Protein 6FQ1 (pdb70)

Solvent-accessible surface area: 17646 Å² total; per-residue (Å²): 106,28,29,114,1,66,0,0,50,8,15,174,122,12,36,59,71,35,0,92,54,19,3,155,118,34,171,11,54,50,69,22,119,18,99,37,106,123,26,75,0,72,3,42,0,65,65,81,59,74,0,10,72,0,6,32,47,2,29,56,137,64,120,22,100,63,76,62,0,76,1,72,13,28,8,77,150,188,50,62,17,50,62,0,5,0,44,36,0,9,59,173,14,127,129,120,18,3,66,27,0,3,77,32,28,17,95,36,109,44,56,104,120,33,146,40,127,48,158,18,9,0,2,30,0,15,0,42,34,103,100,38,0,128,83,0,35,100,32,0,80,40,13,98,2,111,150,62,45,0,72,6,40,16,8,22,0,100,160,2,47,175,121,239,110,45,33,75,1,68,0,0,59,8,18,150,101,11,37,28,72,40,0,55,58,16,4,138,116,34,167,13,53,32,43,2,0,4,15,32,74,112,24,80,0,68,1,19,0,68,64,76,63,77,0,8,67,0,1,22,47,1,17,54,139,60,117,27,88,67,84,59,1,76,0,43,17,23,11,53,168,169,36,103,28,54,53,0,8,0,25,43,0,5,67,169,15,120,123,135,50,9,73,58,27,5,75,118,41,17,102,36,108,53,78,121,91,38,138,43,122,46,157,19,9,0,6,29,1,11,0,53,42,125,113,46,0,126,88,0,22,89,114,6,79,38,77,133,20,125,148,57,46,1,90,8,26,30,8,25,2,118,145,118

Radius of gyration: 24.34 Å; Cα contacts (8 Å, |Δi|>4): 712; chains: 2; bounding box: 34×46×75 Å

Nearest PDB structures (foldseek):
  7yex-assembly1_A  TM=9.988E-01  e=3.425E-33  Mus musculus
  6fqr-assembly1_A  TM=9.957E-01  e=3.538E-32  Homo sapiens
  2ghp-assembly1_D  TM=4.598E-01  e=8.478E-11  Saccharomyces cerevisiae
  4p6q-assembly1_A  TM=4.853E-01  e=5.998E-10  Homo sapiens
  6ez7-assembly1_A  TM=9.028E-01  e=3.310E-05  Saccharomyces cerevisiae S288C

GO terms:
  GO:0003730 mRNA 3'-UTR binding (F, IDA)
  GO:0005515 protein binding (F, IPI)
  GO:0003723 RNA binding (F, TAS)
  GO:0005737 cytoplasm (C, TAS)
  GO:0009653 anatomical structure morphogenesis (P, TAS)
  GO:0006412 translation (P, TAS)
  GO:0005829 cytosol (C, TAS)
  GO:0005737 cytoplasm (C, IDA)
  GO:0048027 mRNA 5'-UTR binding (F, IDA)
  GO:0001817 regulation of cytokine production (P, IC)
  GO:0005829 cytosol (C, IDA)
  GO:0000932 P-body (C, IDA)
  GO:0010494 cytoplasmic stress granule (C, IDA)
  GO:0070934 CRD-mediated mRNA stabilization (P, IDA)
  GO:1990247 N6-methyladenosine-containing RNA reader activity (F, IDA)
  GO:0003723 RNA binding (F, HDA)

InterPro domains:
  IPR000504 RNA recognition motif domain [PF00076] (4-68)
  IPR000504 RNA recognition motif domain [PF00076] (85-150)
  IPR000504 RNA recognition motif domain [PS50102] (2-75)
  IPR000504 RNA recognition motif domain [PS50102] (81-156)
  IPR000504 RNA recognition motif domain [SM00360] (3-71)
  IPR000504 RNA recognition motif domain [SM00360] (82-152)
  IPR004087 K Homology domain [SM00322] (194-265)
  IPR004087 K Homology domain [SM00322] (275-348)
  IPR004087 K Homology domain [SM00322] (404-475)
  IPR004087 K Homology domain [SM00322] (486-558)
  IPR004088 K Homology domain, type 1 [PF00013] (198-261)
  IPR004088 K Homology domain, type 1 [PF00013] (280-344)
  IPR004088 K Homology domain, type 1 [PF00013] (407-471)
  IPR004088 K Homology domain, type 1 [PF00013] (491-555)
  IPR012677 Nucleotide-binding alpha-beta plait domain superfamily [G3DSA:3.30.70.330] (1-80)
  IPR012677 Nucleotide-binding alpha-beta plait domain superfamily [G3DSA:3.30.70.330] (81-155)
  IPR035979 RNA-binding domain superfamily [SSF54928] (2-155)
  IPR036612 K Homology domain, type 1 superfamily [G3DSA:3.30.1370.10] (192-266)
  IPR036612 K Homology domain, type 1 superfamily [G3DSA:3.30.1370.10] (274-350)
  IPR036612 K Homology domain, type 1 superfamily [SSF54791] (193-270)

Organism: Homo sapiens (NCBI:txid9606)

Sequence (324 aa):
SMNKLYIGNLSENNAAPSDLEESSIFKDAKIIPVSGPFLVKKTGYAFVDDCPDEESSWALKAIEALSGKIELHGKPIEVEEHSVPKRQRIIRKKLQIRRNIPPHLQWWEVLDSLLVQYGVVESCEQVNTDSSETAVVNVTYSSKDDQARQALLDKKLNGFQLENNFTLKVAYIPDEMAAQHHSMNKLYIGNLSSENAAPSDLESIFKDAKIPVSGPFLVKTGYAFVDDCPDESSWALKAIEEALSGKIELHGKPIEVEHSVPKRQRIRRKLQIRRNNIPPHLQWEVLDSLLVQYGVVESCCEQVNTDSETAVVNVTYSSSKDQARQQALDKLNGFQLENNFTLKVAYIPDEMA

B-factor: mean 20.84, std 10.8, range [7.97, 60.15]

Secondary structure (DSSP, 8-state):
---EEEEES--TT--HHHHHHHHHHTT---SS--EE-SS-EEEE-SSHHHHHHHHHHHTTT-EETTEE-EEEE---GGG-SSEEEEEEE-TT--HHHHHHHHTTSS-EEEEEE---SSSSEEEEEEESSHHHHHHHHHHHTT-EETTEE-EEEE---GGGTT--/---EEEEES--TT--HHHHHHHHHHTT---SS--EE-SSEEEEE-SSHHHHHHHHHHHTTT-EETTEEPEEEE---GGG-SSEEEEEEE-TT--HHHHHHHHTTSS-EEEEEEE--SSSSEEEEEEESSHHHHHHHHHHHTT-EETTEE-EEEE---TT-

Structure (mmCIF, N/CA/C/O backbone):
data_6FQ1
#
_entry.id   6FQ1
#
_cell.length_a   30.130
_cell.length_b   41.580
_cell.length_c   72.490
_cell.angle_alpha   92.01
_cell.angle_beta   99.91
_cell.angle_gamma   108.94
#
_symmetry.space_group_name_H-M   'P 1'
#
loop_
_entity.id
_entity.type
_entity.pdbx_description
1 polymer 'Insulin-like growth factor 2 mRNA-binding protein 3'
2 non-polymer 1,2-ETHANEDIOL
3 water water
#
loop_
_atom_site.group_PDB
_atom_site.id
_atom_site.type_symbol
_atom_site.label_atom_id
_atom_site.label_alt_id
_atom_site.label_comp_id
_atom_site.label_asym_id
_atom_site.label_entity_id
_atom_site.label_seq_id
_atom_site.pdbx_PDB_ins_code
_atom_site.Cartn_x
_atom_site.Cartn_y
_atom_site.Cartn_z
_atom_site.occupancy
_atom_site.B_iso_or_equiv
_atom_site.auth_seq_id
_atom_site.auth_comp_id
_atom_site.auth_asym_id
_atom_site.auth_atom_id
_atom_site.pdbx_PDB_model_num
ATOM 1 N N . SER A 1 3 ? -7.301 13.658 17.604 1.00 43.91 0 SER A N 1
ATOM 2 C CA . SER A 1 3 ? -8.488 12.834 17.803 1.00 41.97 0 SER A CA 1
ATOM 3 C C . SER A 1 3 ? -8.180 11.643 18.719 1.00 37.20 0 SER A C 1
ATOM 4 O O . SER A 1 3 ? -7.105 11.042 18.633 1.00 37.56 0 SER A O 1
ATOM 7 N N . MET A 1 4 ? -9.129 11.315 19.599 1.00 30.18 1 MET A N 1
ATOM 8 C CA . MET A 1 4 ? -8.966 10.227 20.570 1.00 23.24 1 MET A CA 1
ATOM 9 C C . MET A 1 4 ? -9.498 8.905 20.018 1.00 19.51 1 MET A C 1
ATOM 10 O O . MET A 1 4 ? -10.332 8.231 20.618 1.00 19.72 1 MET A O 1
ATOM 15 N N . ASN A 1 5 ? -8.977 8.532 18.858 1.00 17.44 2 ASN A N 1
ATOM 16 C CA . ASN A 1 5 ? -9.312 7.267 18.234 1.00 17.21 2 ASN A CA 1
ATOM 17 C C . ASN A 1 5 ? -8.167 6.259 18.287 1.00 15.96 2 ASN A C 1
ATOM 18 O O . ASN A 1 5 ? -8.324 5.159 17.792 1.00 15.39 2 ASN A O 1
ATOM 23 N N . LYS A 1 6 ? -7.034 6.600 18.880 1.00 15.13 3 LYS A N 1
ATOM 24 C CA . LYS A 1 6 ? -5.851 5.745 18.874 1.00 14.84 3 LYS A CA 1
ATOM 25 C C . LYS A 1 6 ? -5.790 4.941 20.175 1.00 11.95 3 LYS A C 1
ATOM 26 O O . LYS A 1 6 ? -5.889 5.509 21.261 1.00 12.52 3 LYS A O 1
ATOM 32 N N . LEU A 1 7 ? -5.576 3.636 20.070 1.00 10.71 4 LEU A N 1
ATOM 33 C CA . LEU A 1 7 ? -5.545 2.750 21.220 1.00 10.15 4 LEU A CA 1
ATOM 34 C C . LEU A 1 7 ? -4.161 2.152 21.426 1.00 9.93 4 LEU A C 1
ATOM 35 O O . LEU A 1 7 ? -3.428 1.853 20.470 1.00 12.03 4 LEU A O 1
ATOM 40 N N . TYR A 1 8 ? -3.837 1.956 22.702 1.00 10.27 5 TYR A N 1
ATOM 41 C CA . TYR A 1 8 ? -2.700 1.174 23.157 1.00 11.22 5 TYR A CA 1
ATOM 42 C C . TYR A 1 8 ? -3.265 -0.112 23.756 1.00 11.50 5 TYR A C 1
ATOM 43 O O . TYR A 1 8 ? -4.222 -0.070 24.538 1.00 12.49 5 TYR A O 1
ATOM 52 N N . ILE A 1 9 ? -2.690 -1.245 23.379 1.00 11.26 6 ILE A N 1
ATOM 53 C CA . ILE A 1 9 ? -3.115 -2.544 23.894 1.00 11.45 6 ILE A CA 1
ATOM 54 C C . ILE A 1 9 ? -1.933 -3.124 24.653 1.00 12.18 6 ILE A C 1
ATOM 55 O O . ILE A 1 9 ? -0.857 -3.311 24.074 1.00 14.51 6 ILE A O 1
ATOM 60 N N . GLY A 1 10 ? -2.114 -3.413 25.943 1.00 12.29 7 GLY A N 1
ATOM 61 C CA . GLY A 1 10 ? -1.017 -3.843 26.781 1.00 14.17 7 GLY A CA 1
ATOM 62 C C . GLY A 1 10 ? -1.220 -5.230 27.363 1.00 14.69 7 GLY A C 1
ATOM 63 O O . GLY A 1 10 ? -2.274 -5.872 27.200 1.00 14.12 7 GLY A O 1
ATOM 64 N N . ASN A 1 11 ? -0.175 -5.688 28.048 1.00 15.42 8 ASN A N 1
ATOM 65 C CA . ASN A 1 11 ? -0.181 -6.984 28.715 1.00 16.66 8 ASN A CA 1
ATOM 66 C C . ASN A 1 11 ? -0.344 -8.137 27.726 1.00 16.87 8 ASN A C 1
ATOM 67 O O . ASN A 1 11 ? -0.985 -9.151 28.025 1.00 19.01 8 ASN A O 1
ATOM 72 N N . LEU A 1 12 ? 0.261 -7.993 26.552 1.00 15.98 9 LEU A N 1
ATOM 73 C CA . LEU A 1 12 ? 0.208 -9.052 25.548 1.00 16.60 9 LEU A CA 1
ATOM 74 C C . LEU A 1 12 ? 1.325 -10.059 25.752 1.00 20.19 9 LEU A C 1
ATOM 75 O O . LEU A 1 12 ? 2.430 -9.711 26.179 1.00 20.57 9 LEU A O 1
ATOM 80 N N . SER A 1 13 ? 1.038 -11.310 25.395 1.00 22.74 10 SER A N 1
ATOM 81 C CA . SER A 1 13 ? 2.065 -12.338 25.426 1.00 25.76 10 SER A CA 1
ATOM 82 C C . SER A 1 13 ? 3.087 -12.081 24.326 1.00 26.01 10 SER A C 1
ATOM 83 O O . SER A 1 13 ? 2.824 -11.381 23.342 1.00 26.31 10 SER A O 1
ATOM 86 N N . GLU A 1 14 ? 4.260 -12.698 24.486 1.00 27.10 11 GLU A N 1
ATOM 87 C CA . GLU A 1 14 ? 5.338 -12.548 23.518 1.00 29.92 11 GLU A CA 1
ATOM 88 C C . GLU A 1 14 ? 4.955 -13.085 22.146 1.00 27.65 11 GLU A C 1
ATOM 89 O O . GLU A 1 14 ? 5.532 -12.660 21.135 1.00 27.23 11 GLU A O 1
ATOM 95 N N A ASN A 1 15 ? 3.978 -13.987 22.089 0.55 25.62 12 ASN A N 1
ATOM 96 N N B ASN A 1 15 ? 3.987 -13.996 22.076 0.45 26.31 12 ASN A N 1
ATOM 97 C CA A ASN A 1 15 ? 3.568 -14.638 20.854 0.55 26.74 12 ASN A CA 1
ATOM 98 C CA B ASN A 1 15 ? 3.583 -14.605 20.816 0.45 27.33 12 ASN A CA 1
ATOM 99 C C A ASN A 1 15 ? 2.398 -13.954 20.164 0.55 22.75 12 ASN A C 1
ATOM 100 C C B ASN A 1 15 ? 2.220 -14.118 20.334 0.45 26.03 12 ASN A C 1
ATOM 101 O O A ASN A 1 15 ? 2.049 -14.354 19.048 0.55 20.49 12 ASN A O 1
ATOM 102 O O B ASN A 1 15 ? 1.560 -14.806 19.548 0.45 27.44 12 ASN A O 1
ATOM 111 N N . ALA A 1 16 ? 1.782 -12.953 20.794 1.00 23.93 13 ALA A N 1
ATOM 112 C CA . ALA A 1 16 ? 0.580 -12.339 20.245 1.00 23.21 13 ALA A CA 1
ATOM 113 C C . ALA A 1 16 ? 0.830 -11.884 18.814 1.00 21.31 13 ALA A C 1
ATOM 114 O O . ALA A 1 16 ? 1.915 -11.394 18.476 1.00 22.21 13 ALA A O 1
ATOM 116 N N . ALA A 1 17 ? -0.160 -12.102 17.958 1.00 20.39 14 ALA A N 1
ATOM 117 C CA . ALA A 1 17 ? -0.078 -11.740 16.554 1.00 19.24 14 ALA A CA 1
ATOM 118 C C . ALA A 1 17 ? -1.274 -10.879 16.198 1.00 16.06 14 ALA A C 1
ATOM 119 O O . ALA A 1 17 ? -2.313 -10.935 16.866 1.00 16.12 14 ALA A O 1
ATOM 121 N N . PRO A 1 18 ? -1.181 -10.108 15.111 1.00 15.20 15 PRO A N 1
ATOM 122 C CA . PRO A 1 18 ? -2.345 -9.326 14.677 1.00 14.69 15 PRO A CA 1
ATOM 123 C C . PRO A 1 18 ? -3.619 -10.140 14.537 1.00 14.20 15 PRO A C 1
ATOM 124 O O . PRO A 1 18 ? -4.685 -9.647 14.914 1.00 14.29 15 PRO A O 1
ATOM 128 N N . SER A 1 19 ? -3.550 -11.361 13.990 1.00 15.04 16 SER A N 1
ATOM 129 C CA . SER A 1 19 ? -4.764 -12.157 13.824 1.00 15.11 16 SER A CA 1
ATOM 130 C C . SER A 1 19 ? -5.446 -12.420 15.160 1.00 15.62 16 SER A C 1
ATOM 131 O O . SER A 1 19 ? -6.675 -12.511 15.213 1.00 15.49 16 SER A O 1
ATOM 134 N N . ASP A 1 20 ? -4.684 -12.507 16.257 1.00 14.76 17 ASP A N 1
ATOM 135 C CA . ASP A 1 20 ? -5.310 -12.700 17.562 1.00 14.49 17 ASP A CA 1
ATOM 136 C C . ASP A 1 20 ? -6.123 -11.475 17.949 1.00 14.84 17 ASP A C 1
ATOM 137 O O . ASP A 1 20 ? -7.233 -11.592 18.476 1.00 15.49 17 ASP A O 1
ATOM 142 N N . LEU A 1 21 ? -5.575 -10.290 17.711 1.00 12.74 18 LEU A N 1
ATOM 143 C CA . LEU A 1 21 ? -6.282 -9.072 18.077 1.00 12.47 18 LEU A CA 1
ATOM 144 C C . LEU A 1 21 ? -7.441 -8.802 17.123 1.00 12.66 18 LEU A C 1
ATOM 145 O O . LEU A 1 21 ? -8.497 -8.306 17.539 1.00 13.82 18 LEU A O 1
ATOM 150 N N A GLU A 1 22 ? -7.250 -9.092 15.833 0.62 14.51 19 GLU A N 1
ATOM 151 N N B GLU A 1 22 ? -7.261 -9.135 15.845 0.38 14.84 19 GLU A N 1
ATOM 152 C CA A GLU A 1 22 ? -8.330 -8.953 14.862 0.62 13.91 19 GLU A CA 1
ATOM 153 C CA B GLU A 1 22 ? -8.342 -9.012 14.877 0.38 15.31 19 GLU A CA 1
ATOM 154 C C A GLU A 1 22 ? -9.569 -9.703 15.332 0.62 13.71 19 GLU A C 1
ATOM 155 C C B GLU A 1 22 ? -9.570 -9.797 15.317 0.38 15.24 19 GLU A C 1
ATOM 156 O O A GLU A 1 22 ? -10.686 -9.173 15.296 0.62 13.90 19 GLU A O 1
ATOM 157 O O B GLU A 1 22 ? -10.697 -9.294 15.246 0.38 15.98 19 GLU A O 1
ATOM 168 N N A SER A 1 23 ? -9.386 -10.944 15.797 0.62 15.31 20 SER A N 1
ATOM 169 N N B SER A 1 23 ? -9.373 -11.031 15.790 0.38 15.70 20 SER A N 1
ATOM 170 C CA A SER A 1 23 ? -10.543 -11.754 16.159 0.62 16.04 20 SER A CA 1
ATOM 171 C CA B SER A 1 23 ? -10.510 -11.838 16.218 0.38 15.82 20 SER A CA 1
ATOM 172 C C A SER A 1 23 ? -11.182 -11.279 17.458 0.62 14.83 20 SER A C 1
ATOM 173 C C B SER A 1 23 ? -11.182 -11.237 17.442 0.38 14.28 20 SER A C 1
ATOM 174 O O A SER A 1 23 ? -12.407 -11.371 17.610 0.62 16.26 20 SER A O 1
ATOM 175 O O B SER A 1 23 ? -12.419 -11.198 17.529 0.38 14.60 20 SER A O 1
ATOM 180 N N . ILE A 1 24 ? -10.380 -10.737 18.386 1.00 14.18 21 ILE A N 1
ATOM 181 C CA . ILE A 1 24 ? -10.937 -10.146 19.597 1.00 14.53 21 ILE A CA 1
ATOM 182 C C . ILE A 1 24 ? -11.820 -8.956 19.247 1.00 14.18 21 ILE A C 1
ATOM 183 O O . ILE A 1 24 ? -12.946 -8.830 19.748 1.00 15.39 21 ILE A O 1
ATOM 188 N N . PHE A 1 25 ? -11.323 -8.054 18.384 1.00 13.17 22 PHE A N 1
ATOM 189 C CA . PHE A 1 25 ? -12.127 -6.885 18.017 1.00 13.06 22 PHE A CA 1
ATOM 190 C C . PHE A 1 25 ? -13.363 -7.280 17.224 1.00 14.47 22 PHE A C 1
ATOM 191 O O . PHE A 1 25 ? -14.437 -6.689 17.402 1.00 15.51 22 PHE A O 1
ATOM 199 N N . LYS A 1 26 ? -13.239 -8.282 16.355 1.00 15.47 23 LYS A N 1
ATOM 200 C CA . LYS A 1 26 ? -14.389 -8.716 15.583 1.00 17.96 23 LYS A CA 1
ATOM 201 C C . LYS A 1 26 ? -15.449 -9.298 16.496 1.00 18.87 23 LYS A C 1
ATOM 202 O O . LYS A 1 26 ? -16.634 -8.971 16.365 1.00 20.02 23 LYS A O 1
ATOM 208 N N . ASP A 1 27 ? -15.040 -10.139 17.451 1.00 19.17 24 ASP A N 1
ATOM 209 C CA . ASP A 1 27 ? -16.013 -10.724 18.369 1.00 20.73 24 ASP A CA 1
ATOM 210 C C . ASP A 1 27 ? -16.715 -9.655 19.203 1.00 19.59 24 ASP A C 1
ATOM 211 O O . ASP A 1 27 ? -17.896 -9.803 19.552 1.00 20.73 24 ASP A O 1
ATOM 216 N N . ALA A 1 28 ? -16.007 -8.580 19.534 1.00 18.02 25 ALA A N 1
ATOM 217 C CA . ALA A 1 28 ? -16.576 -7.463 20.272 1.00 18.12 25 ALA A CA 1
ATOM 218 C C . ALA A 1 28 ? -17.375 -6.503 19.394 1.00 18.04 25 ALA A C 1
ATOM 219 O O . ALA A 1 28 ? -17.925 -5.533 19.922 1.00 18.55 25 ALA A O 1
ATOM 221 N N . LYS A 1 29 ? -17.428 -6.731 18.083 1.00 17.53 26 LYS A N 1
ATOM 222 C CA . LYS A 1 29 ? -18.166 -5.877 17.146 1.00 17.30 26 LYS A CA 1
ATOM 223 C C . LYS A 1 29 ? -17.611 -4.455 17.125 1.00 16.38 26 LYS A C 1
ATOM 224 O O . LYS A 1 29 ? -18.367 -3.478 17.081 1.00 18.76 26 LYS A O 1
ATOM 230 N N A ILE A 1 30 ? -16.290 -4.333 17.154 0.51 15.11 27 ILE A N 1
ATOM 231 N N B ILE A 1 30 ? -16.285 -4.339 17.170 0.49 14.80 27 ILE A N 1
ATOM 232 C CA A ILE A 1 30 ? -15.638 -3.035 17.109 0.51 14.81 27 ILE A CA 1
ATOM 233 C CA B ILE A 1 30 ? -15.560 -3.071 17.133 0.49 14.43 27 ILE A CA 1
ATOM 234 C C A ILE A 1 30 ? -14.788 -2.944 15.851 0.51 13.87 27 ILE A C 1
ATOM 235 C C B ILE A 1 30 ? -14.804 -2.994 15.811 0.49 14.03 27 ILE A C 1
ATOM 236 O O A ILE A 1 30 ? -13.821 -3.696 15.696 0.51 13.25 27 ILE A O 1
ATOM 237 O O B ILE A 1 30 ? -13.875 -3.784 15.592 0.49 15.26 27 ILE A O 1
ATOM 246 N N . PRO A 1 31 ? -15.107 -2.033 14.940 1.00 12.21 28 PRO A N 1
ATOM 247 C CA . PRO A 1 31 ? -14.265 -1.830 13.761 1.00 13.45 28 PRO A CA 1
ATOM 248 C C . PRO A 1 31 ? -12.964 -1.137 14.128 1.00 12.78 28 PRO A C 1
ATOM 249 O O . PRO A 1 31 ? -12.883 -0.372 15.097 1.00 12.24 28 PRO A O 1
ATOM 253 N N . VAL A 1 32 ? -11.940 -1.411 13.325 1.00 12.10 29 VAL A N 1
ATOM 254 C CA . VAL A 1 32 ? -10.696 -0.652 13.375 1.00 11.94 29 VAL A CA 1
ATOM 255 C C . VAL A 1 32 ? -10.506 0.017 12.019 1.00 12.13 29 VAL A C 1
ATOM 256 O O . VAL A 1 32 ? -11.033 -0.441 11.004 1.00 14.44 29 VAL A O 1
ATOM 260 N N . SER A 1 33 ? -9.759 1.117 12.007 1.00 12.03 30 SER A N 1
ATOM 261 C CA . SER A 1 33 ? -9.538 1.877 10.787 1.00 12.22 30 SER A CA 1
ATOM 262 C C . SER A 1 33 ? -8.157 1.677 10.183 1.00 11.87 30 SER A C 1
ATOM 263 O O . SER A 1 33 ? -7.842 2.288 9.156 1.00 13.52 30 SER A O 1
ATOM 266 N N . GLY A 1 34 ? -7.318 0.857 10.796 1.00 11.01 31 GLY A N 1
ATOM 267 C CA . GLY A 1 34 ? -6.023 0.535 10.252 1.00 11.93 31 GLY A CA 1
ATOM 268 C C . GLY A 1 34 ? -5.543 -0.766 10.864 1.00 11.05 31 GLY A C 1
ATOM 269 O O . GLY A 1 34 ? -6.261 -1.427 11.624 1.00 11.16 31 GLY A O 1
ATOM 270 N N . PRO A 1 35 ? -4.313 -1.167 10.538 1.00 11.40 32 PRO A N 1
ATOM 271 C CA . PRO A 1 35 ? -3.786 -2.446 11.015 1.00 11.74 32 PRO A CA 1
ATOM 272 C C . PRO A 1 35 ? -3.339 -2.387 12.466 1.00 10.77 32 PRO A C 1
ATOM 273 O O . PRO A 1 35 ? -3.084 -1.326 13.041 1.00 11.67 32 PRO A O 1
ATOM 277 N N . PHE A 1 36 ? -3.271 -3.572 13.065 1.00 10.86 33 PHE A N 1
ATOM 278 C CA . PHE A 1 36 ? -2.656 -3.726 14.380 1.00 10.54 33 PHE A CA 1
ATOM 279 C C . PHE A 1 36 ? -1.146 -3.717 14.209 1.00 10.04 33 PHE A C 1
ATOM 280 O O . PHE A 1 36 ? -0.604 -4.469 13.389 1.00 13.09 33 PHE A O 1
ATOM 288 N N . LEU A 1 37 ? -0.459 -2.882 14.990 1.00 10.67 34 LEU A N 1
ATOM 289 C CA . LEU A 1 37 ? 1.009 -2.830 15.022 1.00 11.07 34 LEU A CA 1
ATOM 290 C C . LEU A 1 37 ? 1.445 -3.482 16.327 1.00 10.67 34 LEU A C 1
ATOM 291 O O . LEU A 1 37 ? 1.297 -2.898 17.399 1.00 11.85 34 LEU A O 1
ATOM 296 N N . VAL A 1 38 ? 1.957 -4.697 16.236 1.00 11.22 35 VAL A N 1
ATOM 297 C CA . VAL A 1 38 ? 2.279 -5.486 17.422 1.00 13.04 35 VAL A CA 1
ATOM 298 C C . VAL A 1 38 ? 3.770 -5.360 17.703 1.00 13.81 35 VAL A C 1
ATOM 299 O O . VAL A 1 38 ? 4.605 -5.699 16.853 1.00 15.77 35 VAL A O 1
ATOM 303 N N A LYS A 1 39 ? 4.114 -4.852 18.877 0.64 13.91 36 LYS A N 1
ATOM 304 N N B LYS A 1 39 ? 4.105 -4.922 18.907 0.36 14.02 36 LYS A N 1
ATOM 305 C CA A LYS A 1 39 ? 5.509 -4.718 19.287 0.64 15.62 36 LYS A CA 1
ATOM 306 C CA B LYS A 1 39 ? 5.482 -4.683 19.314 0.36 15.00 36 LYS A CA 1
ATOM 307 C C A LYS A 1 39 ? 5.820 -5.819 20.305 0.64 17.75 36 LYS A C 1
ATOM 308 C C B LYS A 1 39 ? 5.928 -5.819 20.244 0.36 15.89 36 LYS A C 1
ATOM 309 O O A LYS A 1 39 ? 5.404 -6.962 20.080 0.64 20.46 36 LYS A O 1
ATOM 310 O O B LYS A 1 39 ? 5.716 -6.982 19.886 0.36 15.68 36 LYS A O 1
ATOM 321 N N . THR A 1 40 ? 6.525 -5.541 21.391 1.00 16.46 37 THR A N 1
ATOM 322 C CA . THR A 1 40 ? 6.961 -6.569 22.327 1.00 17.55 37 THR A CA 1
ATOM 323 C C . THR A 1 40 ? 6.154 -6.447 23.610 1.00 16.83 37 THR A C 1
ATOM 324 O O . THR A 1 40 ? 6.523 -5.720 24.537 1.00 17.48 37 THR A O 1
ATOM 328 N N . GLY A 1 41 ? 5.036 -7.172 23.662 1.00 15.05 38 GLY A N 1
ATOM 329 C CA . GLY A 1 41 ? 4.194 -7.147 24.834 1.00 16.02 38 GLY A CA 1
ATOM 330 C C . GLY A 1 41 ? 3.093 -6.118 24.772 1.00 15.41 38 GLY A C 1
ATOM 331 O O . GLY A 1 41 ? 2.338 -5.971 25.746 1.00 16.01 38 GLY A O 1
ATOM 332 N N . TYR A 1 42 ? 2.985 -5.392 23.667 1.00 12.88 39 TYR A N 1
ATOM 333 C CA . TYR A 1 42 ? 1.962 -4.365 23.538 1.00 13.06 39 TYR A CA 1
ATOM 334 C C . TYR A 1 42 ? 1.753 -4.125 22.055 1.00 11.25 39 TYR A C 1
ATOM 335 O O . TYR A 1 42 ? 2.540 -4.583 21.223 1.00 12.61 39 TYR A O 1
ATOM 344 N N . ALA A 1 43 ? 0.702 -3.369 21.741 1.00 11.00 40 ALA A N 1
ATOM 345 C CA . ALA A 1 43 ? 0.346 -3.110 20.351 1.00 10.71 40 ALA A CA 1
ATOM 346 C C . ALA A 1 43 ? -0.389 -1.781 20.259 1.00 10.52 40 ALA A C 1
ATOM 347 O O . ALA A 1 43 ? -0.864 -1.238 21.259 1.00 11.86 40 ALA A O 1
ATOM 349 N N . PHE A 1 44 ? -0.519 -1.281 19.028 1.00 10.68 41 PHE A N 1
ATOM 350 C CA . PHE A 1 44 ? -1.316 -0.095 18.739 1.00 10.88 41 PHE A CA 1
ATOM 351 C C . PHE A 1 44 ? -2.312 -0.405 17.632 1.00 10.31 41 PHE A C 1
ATOM 352 O O . PHE A 1 44 ? -2.016 -1.167 16.710 1.00 11.37 41 PHE A O 1
ATOM 360 N N . VAL A 1 45 ? -3.489 0.215 17.716 1.00 10.15 42 VAL A N 1
ATOM 361 C CA . VAL A 1 45 ? -4.447 0.187 16.609 1.00 9.92 42 VAL A CA 1
ATOM 362 C C . VAL A 1 45 ? -5.300 1.437 16.703 1.00 9.98 42 VAL A C 1
ATOM 363 O O . VAL A 1 45 ? -5.470 2.000 17.787 1.00 11.61 42 VAL A O 1
ATOM 367 N N A ASP A 1 46 ? -5.824 1.872 15.545 0.64 10.77 43 ASP A N 1
ATOM 368 N N B ASP A 1 46 ? -5.826 1.893 15.570 0.36 10.76 43 ASP A N 1
ATOM 369 C CA A ASP A 1 46 ? -6.738 3.005 15.452 0.64 12.09 43 ASP A CA 1
ATOM 370 C CA B ASP A 1 46 ? -6.730 3.034 15.581 0.36 11.50 43 ASP A CA 1
ATOM 371 C C A ASP A 1 46 ? -8.169 2.523 15.250 0.64 10.67 43 ASP A C 1
ATOM 372 C C B ASP A 1 46 ? -8.141 2.604 15.215 0.36 11.05 43 ASP A C 1
ATOM 373 O O A ASP A 1 46 ? -8.412 1.537 14.547 0.64 11.80 43 ASP A O 1
ATOM 374 O O B ASP A 1 46 ? -8.336 1.732 14.363 0.36 11.12 43 ASP A O 1
ATOM 383 N N . CYS A 1 47 ? -9.113 3.221 15.871 1.00 12.14 44 CYS A N 1
ATOM 384 C CA . CYS A 1 47 ? -10.521 3.020 15.579 1.00 12.53 44 CYS A CA 1
ATOM 385 C C . CYS A 1 47 ? -11.044 4.154 14.707 1.00 13.42 44 CYS A C 1
ATOM 386 O O . CYS A 1 47 ? -10.408 5.207 14.600 1.00 14.09 44 CYS A O 1
ATOM 389 N N . PRO A 1 48 ? -12.209 3.973 14.066 1.00 13.12 45 PRO A N 1
ATOM 390 C CA . PRO A 1 48 ? -12.675 4.991 13.104 1.00 15.54 45 PRO A CA 1
ATOM 391 C C . PRO A 1 48 ? -13.027 6.330 13.731 1.00 16.99 45 PRO A C 1
ATOM 392 O O . PRO A 1 48 ? -13.000 7.351 13.029 1.00 20.30 45 PRO A O 1
ATOM 396 N N . ASP A 1 49 ? -13.372 6.361 15.013 1.00 17.18 46 ASP A N 1
ATOM 397 C CA . ASP A 1 49 ? -13.698 7.611 15.686 1.00 19.05 46 ASP A CA 1
ATOM 398 C C . ASP A 1 49 ? -13.544 7.405 17.184 1.00 15.94 46 ASP A C 1
ATOM 399 O O . ASP A 1 49 ? -13.265 6.301 17.660 1.00 15.25 46 ASP A O 1
ATOM 404 N N A GLU A 1 50 ? -13.756 8.484 17.932 0.55 17.48 47 GLU A N 1
ATOM 405 N N B GLU A 1 50 ? -13.755 8.489 17.931 0.45 17.71 47 GLU A N 1
ATOM 406 C CA A GLU A 1 50 ? -13.572 8.429 19.378 0.55 17.78 47 GLU A CA 1
ATOM 407 C CA B GLU A 1 50 ? -13.577 8.444 19.378 0.45 18.06 47 GLU A CA 1
ATOM 408 C C A GLU A 1 50 ? -14.590 7.523 20.057 0.55 16.23 47 GLU A C 1
ATOM 409 C C B GLU A 1 50 ? -14.630 7.577 20.060 0.45 16.26 47 GLU A C 1
ATOM 410 O O A GLU A 1 50 ? -14.267 6.875 21.059 0.55 15.68 47 GLU A O 1
ATOM 411 O O B GLU A 1 50 ? -14.357 6.989 21.111 0.45 15.44 47 GLU A O 1
ATOM 422 N N A SER A 1 51 ? -15.819 7.467 19.545 0.55 16.97 48 SER A N 1
ATOM 423 N N B SER A 1 51 ? -15.831 7.482 19.488 0.45 16.70 48 SER A N 1
ATOM 424 C CA A SER A 1 51 ? -16.827 6.621 20.170 0.55 17.09 48 SER A CA 1
ATOM 425 C CA B SER A 1 51 ? -16.866 6.648 20.091 0.45 16.46 48 SER A CA 1
ATOM 426 C C A SER A 1 51 ? -16.420 5.157 20.114 0.55 16.32 48 SER A C 1
ATOM 427 C C B SER A 1 51 ? -16.452 5.182 20.088 0.45 15.89 48 SER A C 1
ATOM 428 O O A SER A 1 51 ? -16.564 4.425 21.103 0.55 16.20 48 SER A O 1
ATOM 429 O O B SER A 1 51 ? -16.615 4.477 21.092 0.45 15.56 48 SER A O 1
ATOM 434 N N . TRP A 1 52 ? -15.894 4.716 18.973 1.00 15.48 49 TRP A N 1
ATOM 435 C CA . TRP A 1 52 ? -15.459 3.329 18.874 1.00 14.50 49 TRP A CA 1
ATOM 436 C C . TRP A 1 52 ? -14.266 3.050 19.778 1.00 12.98 49 TRP A C 1
ATOM 437 O O . TRP A 1 52 ? -14.201 1.986 20.401 1.00 13.49 49 TRP A O 1
ATOM 448 N N . ALA A 1 53 ? -13.328 3.994 19.885 1.00 12.82 50 ALA A N 1
ATOM 449 C CA . ALA A 1 53 ? -12.186 3.790 20.778 1.00 13.55 50 ALA A CA 1
ATOM 450 C C . ALA A 1 53 ? -12.645 3.615 22.228 1.00 12.19 50 ALA A C 1
ATOM 451 O O . ALA A 1 53 ? -12.184 2.700 22.929 1.00 13.23 50 ALA A O 1
ATOM 453 N N . LEU A 1 54 ? -13.599 4.438 22.680 1.00 12.51 51 LEU A N 1
ATOM 454 C CA . LEU A 1 54 ? -14.106 4.298 24.040 1.00 13.40 51 LEU A CA 1
ATOM 455 C C . LEU A 1 54 ? -14.836 2.974 24.222 1.00 12.84 51 LEU A C 1
ATOM 456 O O . LEU A 1 54 ? -14.658 2.308 25.245 1.00 14.87 51 LEU A O 1
ATOM 461 N N . LYS A 1 55 ? -15.647 2.566 23.236 1.00 13.07 52 LYS A N 1
ATOM 462 C CA . LYS A 1 55 ? -16.305 1.267 23.299 1.00 14.67 52 LYS A CA 1
ATOM 463 C C . LYS A 1 55 ? -15.297 0.123 23.434 1.00 15.61 52 LYS A C 1
ATOM 464 O O . LYS A 1 55 ? -15.523 -0.820 24.200 1.00 17.78 52 LYS A O 1
ATOM 470 N N . ALA A 1 56 ? -14.165 0.201 22.725 1.00 14.08 53 ALA A N 1
ATOM 471 C CA . ALA A 1 56 ? -13.127 -0.830 22.830 1.00 13.67 53 ALA A CA 1
ATOM 472 C C . ALA A 1 56 ? -12.546 -0.894 24.238 1.00 13.30 53 ALA A C 1
ATOM 473 O O . ALA A 1 56 ? -12.372 -1.985 24.800 1.00 15.47 53 ALA A O 1
ATOM 475 N N . ILE A 1 57 ? -12.254 0.267 24.830 1.00 13.20 54 ILE A N 1
ATOM 476 C CA . ILE A 1 57 ? -11.746 0.302 26.197 1.00 15.12 54 ILE A CA 1
ATOM 477 C C . ILE A 1 57 ? -12.754 -0.325 27.147 1.00 16.51 54 ILE A C 1
ATOM 478 O O . ILE A 1 57 ? -12.416 -1.215 27.943 1.00 18.01 54 ILE A O 1
ATOM 483 N N . GLU A 1 58 ? -14.014 0.121 27.066 1.00 16.69 55 GLU A N 1
ATOM 484 C CA . GLU A 1 58 ? -15.025 -0.315 28.021 1.00 21.89 55 GLU A CA 1
ATOM 485 C C . GLU A 1 58 ? -15.321 -1.802 27.870 1.00 22.28 55 GLU A C 1
ATOM 486 O O . GLU A 1 58 ? -15.516 -2.499 28.868 1.00 24.91 55 GLU A O 1
ATOM 492 N N . ALA A 1 59 ? -15.316 -2.321 26.636 1.00 19.40 56 ALA A N 1
ATOM 493 C CA . ALA A 1 59 ? -15.667 -3.726 26.421 1.00 20.37 56 ALA A CA 1
ATOM 494 C C . ALA A 1 59 ? -14.501 -4.687 26.596 1.00 18.34 56 ALA A C 1
ATOM 495 O O . ALA A 1 59 ? -14.713 -5.849 26.965 1.00 20.34 56 ALA A O 1
ATOM 497 N N . LEU A 1 60 ? -13.274 -4.251 26.356 1.00 16.46 57 LEU A N 1
ATOM 498 C CA . LEU A 1 60 ? -12.158 -5.191 26.292 1.00 15.03 57 LEU A CA 1
ATOM 499 C C . LEU A 1 60 ? -11.207 -5.127 27.474 1.00 15.42 57 LEU A C 1
ATOM 500 O O . LEU A 1 60 ? -10.661 -6.163 27.873 1.00 16.60 57 LEU A O 1
ATOM 505 N N . SER A 1 61 ? -10.937 -3.943 28.018 1.00 15.17 58 SER A N 1
ATOM 506 C CA . SER A 1 61 ? -9.808 -3.805 28.931 1.00 15.98 58 SER A CA 1
ATOM 507 C C . SER A 1 61 ? -10.060 -4.600 30.207 1.00 18.14 58 SER A C 1
ATOM 508 O O . SER A 1 61 ? -11.078 -4.405 30.880 1.00 18.75 58 SER A O 1
ATOM 511 N N . GLY A 1 62 ? -9.136 -5.502 30.533 1.00 19.13 59 GLY A N 1
ATOM 512 C CA . GLY A 1 62 ? -9.272 -6.347 31.704 1.00 21.07 59 GLY A CA 1
ATOM 513 C C . GLY A 1 62 ? -10.354 -7.396 31.614 1.00 23.13 59 GLY A C 1
ATOM 514 O O . GLY A 1 62 ? -10.555 -8.138 32.586 1.00 27.51 59 GLY A O 1
ATOM 515 N N . LYS A 1 63 ? -11.040 -7.505 30.473 1.00 22.49 60 LYS A N 1
ATOM 516 C CA . LYS A 1 63 ? -12.203 -8.364 30.328 1.00 25.59 60 LYS A CA 1
ATOM 517 C C . LYS A 1 63 ? -11.989 -9.520 29.368 1.00 23.45 60 LYS A C 1
ATOM 518 O O . LYS A 1 63 ? -12.798 -10.448 29.361 1.00 25.24 60 LYS A O 1
ATOM 524 N N . ILE A 1 64 ? -10.950 -9.471 28.547 1.00 22.42 61 ILE A N 1
ATOM 525 C CA . ILE A 1 64 ? -10.667 -10.492 27.553 1.00 22.61 61 ILE A CA 1
ATOM 526 C C . ILE A 1 64 ? -9.242 -10.963 27.801 1.00 22.62 61 ILE A C 1
ATOM 527 O O . ILE A 1 64 ? -8.364 -10.152 28.106 1.00 23.82 61 ILE A O 1
ATOM 532 N N . GLU A 1 65 ? -9.024 -12.274 27.729 1.00 22.03 62 GLU A N 1
ATOM 533 C CA . GLU A 1 65 ? -7.698 -12.856 27.866 1.00 24.65 62 GLU A CA 1
ATOM 534 C C . GLU A 1 65 ? -7.207 -13.342 26.517 1.00 22.17 62 GLU A C 1
ATOM 535 O O . GLU A 1 65 ? -7.987 -13.817 25.678 1.00 25.80 62 GLU A O 1
ATOM 541 N N . LEU A 1 66 ? -5.900 -13.254 26.335 1.00 21.77 63 LEU A N 1
ATOM 542 C CA . LEU A 1 66 ? -5.241 -13.839 25.180 1.00 20.77 63 LEU A CA 1
ATOM 543 C C . LEU A 1 66 ? -4.018 -14.568 25.704 1.00 20.07 63 LEU A C 1
ATOM 544 O O . LEU A 1 66 ? -3.216 -13.983 26.434 1.00 20.55 63 LEU A O 1
ATOM 549 N N . HIS A 1 67 ? -3.896 -15.851 25.368 1.00 21.51 64 HIS A N 1
ATOM 550 C CA . HIS A 1 67 ? -2.773 -16.660 25.844 1.00 21.60 64 HIS A CA 1
ATOM 551 C C . HIS A 1 67 ? -2.659 -16.622 27.369 1.00 20.55 64 HIS A C 1
ATOM 552 O O . HIS A 1 67 ? -1.566 -16.600 27.939 1.00 22.51 64 HIS A O 1
ATOM 559 N N . GLY A 1 68 ? -3.802 -16.584 28.042 1.00 22.56 65 GLY A N 1
ATOM 560 C CA . GLY A 1 68 ? -3.792 -16.633 29.493 1.00 22.67 65 GLY A CA 1
ATOM 561 C C . GLY A 1 68 ? -3.524 -15.320 30.197 1.00 23.27 65 GLY A C 1
ATOM 562 O O . GLY A 1 68 ? -3.436 -15.299 31.431 1.00 26.77 65 GLY A O 1
ATOM 563 N N . LYS A 1 69 ? -3.423 -14.212 29.468 1.00 22.66 66 LYS A N 1
ATOM 564 C CA . LYS A 1 69 ? -3.169 -12.916 30.085 1.00 23.75 66 LYS A CA 1
ATOM 565 C C . LYS A 1 69 ? -4.316 -11.976 29.751 1.00 22.78 66 LYS A C 1
ATOM 566 O O . LYS A 1 69 ? -4.673 -11.855 28.571 1.00 22.31 66 LYS A O 1
ATOM 572 N N . PRO A 1 70 ? -4.904 -11.279 30.727 1.00 21.04 67 PRO A N 1
ATOM 573 C CA . PRO A 1 70 ? -5.953 -10.298 30.391 1.00 22.11 67 PRO A CA 1
ATOM 574 C C . PRO A 1 70 ? -5.356 -9.086 29.685 1.00 20.60 67 PRO A C 1
ATOM 575 O O . PRO A 1 70 ? -4.391 -8.481 30.159 1.00 21.58 67 PRO A O 1
ATOM 579 N N . ILE A 1 71 ? -5.935 -8.724 28.555 1.00 18.86 68 ILE A N 1
ATOM 580 C CA . ILE A 1 71 ? -5.399 -7.588 27.816 1.00 17.46 68 ILE A CA 1
ATOM 581 C C . ILE A 1 71 ? -5.815 -6.287 28.480 1.00 15.99 68 ILE A C 1
ATOM 582 O O . ILE A 1 71 ? -6.849 -6.199 29.137 1.00 17.76 68 ILE A O 1
ATOM 587 N N . GLU A 1 72 ? -4.994 -5.264 28.297 1.00 14.81 69 GLU A N 1
ATOM 588 C CA . GLU A 1 72 ? -5.324 -3.906 28.701 1.00 15.53 69 GLU A CA 1
ATOM 589 C C . GLU A 1 72 ? -5.548 -3.095 27.431 1.00 13.17 69 GLU A C 1
ATOM 590 O O . GLU A 1 72 ? -4.833 -3.276 26.444 1.00 15.38 69 GLU A O 1
ATOM 596 N N . VAL A 1 73 ? -6.568 -2.241 27.429 1.00 11.96 70 VAL A N 1
ATOM 597 C CA . VAL A 1 73 ? -6.848 -1.387 26.272 1.00 11.86 70 VAL A CA 1
ATOM 598 C C . VAL A 1 73 ? -7.101 0.016 26.795 1.00 13.02 70 VAL A C 1
ATOM 599 O O . VAL A 1 73 ? -7.977 0.213 27.638 1.00 13.81 70 VAL A O 1
ATOM 603 N N A GLU A 1 74 ? -6.342 0.986 26.283 0.56 12.36 71 GLU A N 1
ATOM 604 N N B GLU A 1 74 ? -6.351 0.989 26.286 0.44 13.48 71 GLU A N 1
ATOM 605 C CA A GLU A 1 74 ? -6.347 2.353 26.793 0.56 11.53 71 GLU A CA 1
ATOM 606 C CA B GLU A 1 74 ? -6.448 2.352 26.793 0.44 13.93 71 GLU A CA 1
ATOM 607 C C A GLU A 1 74 ? -6.189 3.321 25.630 0.56 10.01 71 GLU A C 1
ATOM 608 C C B GLU A 1 74 ? -6.152 3.328 25.664 0.44 11.19 71 GLU A C 1
ATOM 609 O O A GLU A 1 74 ? -5.731 2.946 24.554 0.56 11.72 71 GLU A O 1
ATOM 610 O O B GLU A 1 74 ? -5.581 2.957 24.639 0.44 11.87 71 GLU A O 1
ATOM 621 N N . HIS A 1 75 ? -6.539 4.588 25.860 1.00 11.47 72 HIS A N 1
ATOM 622 C CA . HIS A 1 75 ? -6.182 5.618 24.898 1.00 11.56 72 HIS A CA 1
ATOM 623 C C . HIS A 1 75 ? -4.671 5.676 24.806 1.00 11.65 72 HIS A C 1
ATOM 624 O O . HIS A 1 75 ? -3.979 5.689 25.827 1.00 14.25 72 HIS A O 1
ATOM 631 N N . SER A 1 76 ? -4.148 5.750 23.588 1.00 12.12 73 SER A N 1
ATOM 632 C CA . SER A 1 76 ? -2.713 5.911 23.385 1.00 12.78 73 SER A CA 1
ATOM 633 C C . SER A 1 76 ? -2.369 7.387 23.577 1.00 12.57 73 SER A C 1
ATOM 634 O O . SER A 1 76 ? -2.882 8.251 22.854 1.00 15.17 73 SER A O 1
ATOM 637 N N . VAL A 1 77 ? -1.530 7.693 24.561 1.00 11.77 74 VAL A N 1
ATOM 638 C CA . VAL A 1 77 ? -1.170 9.080 24.854 1.00 11.79 74 VAL A CA 1
ATOM 639 C C . VAL A 1 77 ? 0.337 9.139 25.061 1.00 13.04 74 VAL A C 1
ATOM 640 O O . VAL A 1 77 ? 0.842 8.589 26.053 1.00 12.87 74 VAL A O 1
ATOM 644 N N . PRO A 1 78 ? 1.075 9.824 24.193 1.00 12.97 75 PRO A N 1
ATOM 645 C CA . PRO A 1 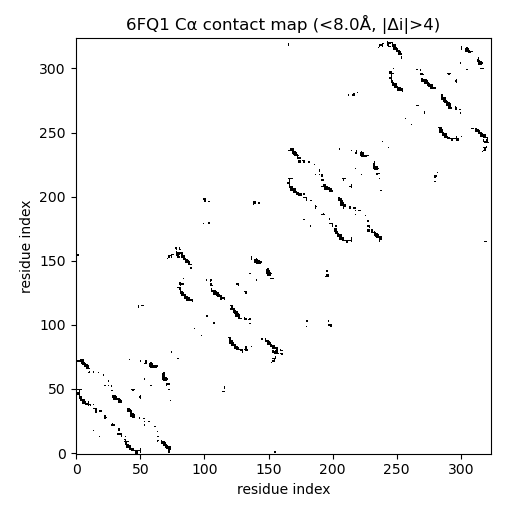78 ? 2.509 10.037 24.430 1.00 14.03 75 PRO A CA 1
ATOM 646 C C . PRO A 1 78 ? 2.741 10.720 25.771 1.00 12.24 75 PRO A C 1
ATOM 647 O O . PRO A 1 78 ? 1.922 11.523 26.228 1.00 12.83 75 PRO A O 1
ATOM 651 N N . LYS A 1 79 ? 3.866 10.376 26.419 1.00 12.29 76 LYS A N 1
ATOM 652 C CA . LYS A 1 79 ? 4.133 10.912 27.756 1.00 12.46 76 LYS A CA 1
ATOM 653 C C . LYS A 1 79 ? 4.105 12.433 27.766 1.00 13.18 76 LYS A C 1
ATOM 654 O O . LYS A 1 79 ? 3.596 13.042 28.714 1.00 12.83 76 LYS A O 1
ATOM 660 N N . ARG A 1 80 ? 4.632 13.065 26.719 1.00 12.56 77 ARG A N 1
ATOM 661 C CA . ARG A 1 80 ? 4.673 14.519 26.654 1.00 14.01 77 ARG A CA 1
ATOM 662 C C . ARG A 1 80 ? 3.309 15.141 26.413 1.00 14.40 77 ARG A C 1
ATOM 663 O O . ARG A 1 80 ? 3.200 16.369 26.466 1.00 17.68 77 ARG A O 1
ATOM 671 N N . GLN A 1 81 ? 2.284 14.336 26.143 1.00 12.16 78 GLN A N 1
ATOM 672 C CA . GLN A 1 81 ? 0.919 14.842 26.047 1.00 13.57 78 GLN A CA 1
ATOM 673 C C . GLN A 1 81 ? 0.067 14.491 27.254 1.00 13.25 78 GLN A C 1
ATOM 674 O O . GLN A 1 81 ? -1.149 14.749 27.241 1.00 12.98 78 GLN A O 1
ATOM 680 N N . ARG A 1 82 ? 0.675 13.909 28.294 1.00 13.57 79 ARG A N 1
ATOM 681 C CA . ARG A 1 82 ? 0.013 13.646 29.577 1.00 12.04 79 ARG A CA 1
ATOM 682 C C . ARG A 1 82 ? 0.240 14.884 30.427 1.00 12.45 79 ARG A C 1
ATOM 683 O O . ARG A 1 82 ? 1.272 15.033 31.080 1.00 14.04 79 ARG A O 1
ATOM 691 N N A ILE A 1 83 ? -0.726 15.800 30.387 0.80 12.12 80 ILE A N 1
ATOM 692 N N B ILE A 1 83 ? -0.713 15.817 30.364 0.20 12.38 80 ILE A N 1
ATOM 693 C CA A ILE A 1 83 ? -0.554 17.089 31.038 0.80 12.32 80 ILE A CA 1
ATOM 694 C CA B ILE A 1 83 ? -0.563 17.116 31.012 0.20 12.69 80 ILE A CA 1
ATOM 695 C C A ILE A 1 83 ? -1.751 17.391 31.925 0.80 11.12 80 ILE A C 1
ATOM 696 C C B ILE A 1 83 ? -1.753 17.395 31.923 0.20 12.55 80 ILE A C 1
ATOM 697 O O A ILE A 1 83 ? -1.819 16.885 33.047 0.80 14.36 80 ILE A O 1
ATOM 698 O O B ILE A 1 83 ? -1.790 16.918 33.062 0.20 13.64 80 ILE A O 1
ATOM 707 N N . ARG A 1 84 ? -2.742 18.152 31.436 1.00 12.03 81 ARG A N 1
ATOM 708 C CA . ARG A 1 84 ? -3.843 18.578 32.307 1.00 12.36 81 ARG A CA 1
ATOM 709 C C . ARG A 1 84 ? -5.082 17.705 32.237 1.00 11.42 81 ARG A C 1
ATOM 710 O O . ARG A 1 84 ? -5.969 17.853 33.082 1.00 12.27 81 ARG A O 1
ATOM 718 N N A LYS A 1 85 ? -5.208 16.855 31.227 0.51 11.23 82 LYS A N 1
ATOM 719 N N B LYS A 1 85 ? -5.207 16.860 31.221 0.49 11.24 82 LYS A N 1
ATOM 720 C CA A LYS A 1 85 ? -6.497 16.277 30.867 0.51 11.86 82 LYS A CA 1
ATOM 721 C CA B LYS A 1 85 ? -6.488 16.262 30.869 0.49 11.54 82 LYS A CA 1
ATOM 722 C C A LYS A 1 85 ? -6.579 14.801 31.226 0.51 11.16 82 LYS A C 1
ATOM 723 C C B LYS A 1 85 ? -6.565 14.794 31.259 0.49 11.16 82 LYS A C 1
ATOM 724 O O A LYS A 1 85 ? -5.660 14.021 30.927 0.51 12.28 82 LYS A O 1
ATOM 725 O O B LYS A 1 85 ? -5.636 14.012 31.010 0.49 11.09 82 LYS A O 1
ATOM 736 N N . LEU A 1 86 ? -7.703 14.425 31.831 1.00 11.05 83 LEU A N 1
ATOM 737 C CA . LEU A 1 86 ? -7.971 13.064 32.274 1.00 10.24 83 LEU A CA 1
ATOM 738 C C . LEU A 1 86 ? -9.350 12.653 31.780 1.00 10.75 83 LEU A C 1
ATOM 739 O O . LEU A 1 86 ? -10.231 13.486 31.566 1.00 12.20 83 LEU A O 1
ATOM 744 N N . GLN A 1 87 ? -9.557 11.354 31.643 1.00 9.95 84 GLN A N 1
ATOM 745 C CA . GLN A 1 87 ? -10.889 10.799 31.440 1.00 9.91 84 GLN A CA 1
ATOM 746 C C . GLN A 1 87 ? -11.215 9.923 32.644 1.00 9.31 84 GLN A C 1
ATOM 747 O O . GLN A 1 87 ? -10.379 9.125 33.086 1.00 11.04 84 GLN A O 1
ATOM 753 N N .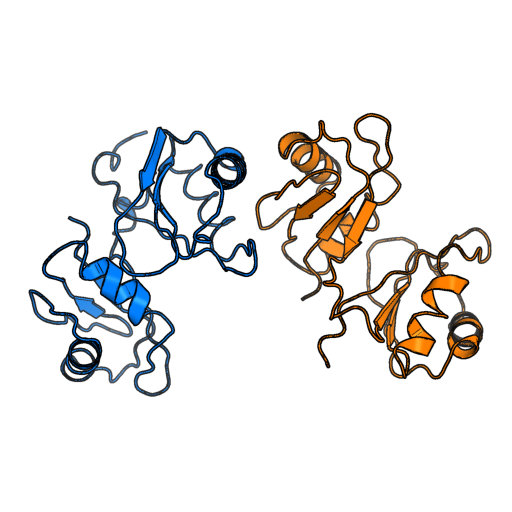 ILE A 1 88 ? -12.433 10.074 33.168 1.00 9.42 85 ILE A N 1
ATOM 754 C CA . ILE A 1 88 ? -12.916 9.283 34.298 1.00 11.34 85 ILE A CA 1
ATOM 755 C C . ILE A 1 88 ? -14.064 8.424 33.799 1.00 11.64 85 ILE A C 1
ATOM 756 O O . ILE A 1 88 ? -15.023 8.941 33.203 1.00 11.97 85 ILE A O 1
ATOM 761 N N A ARG A 1 89 ? -13.961 7.117 34.016 0.51 12.10 86 ARG A N 1
ATOM 762 N N B ARG A 1 89 ? -13.970 7.117 34.030 0.49 11.64 86 ARG A N 1
ATOM 763 C CA A ARG A 1 89 ? -14.971 6.164 33.576 0.51 12.61 86 ARG A CA 1
ATOM 764 C CA B ARG A 1 89 ? -14.974 6.170 33.561 0.49 11.83 86 ARG A CA 1
ATOM 765 C C A ARG A 1 89 ? -15.526 5.416 34.779 0.51 13.67 86 ARG A C 1
ATOM 766 C C B ARG A 1 89 ? -15.460 5.336 34.737 0.49 12.08 86 ARG A C 1
ATOM 767 O O A ARG A 1 89 ? -14.994 5.498 35.891 0.51 15.29 86 ARG A O 1
ATOM 768 O O B ARG A 1 89 ? -14.824 5.302 35.798 0.49 12.26 86 ARG A O 1
ATOM 783 N N . ASN A 1 90 ? -16.600 4.666 34.533 1.00 13.87 87 ASN A N 1
ATOM 784 C CA . ASN A 1 90 ? -17.237 3.835 35.549 1.00 16.31 87 ASN A CA 1
ATOM 785 C C . ASN A 1 90 ? -17.825 4.662 36.698 1.00 15.13 87 ASN A C 1
ATOM 786 O O . ASN A 1 90 ? -17.873 4.205 37.840 1.00 17.73 87 ASN A O 1
ATOM 791 N N . ILE A 1 91 ? -18.289 5.871 36.399 1.00 15.26 88 ILE A N 1
ATOM 792 C CA . ILE A 1 91 ? -18.948 6.729 37.392 1.00 16.94 88 ILE A CA 1
ATOM 793 C C . ILE A 1 91 ? -20.369 6.211 37.629 1.00 17.78 88 ILE A C 1
ATOM 794 O O . ILE A 1 91 ? -21.095 5.927 36.655 1.00 17.51 88 ILE A O 1
ATOM 799 N N . PRO A 1 92 ? -20.824 6.106 38.876 1.00 17.82 89 PRO A N 1
ATOM 800 C CA . PRO A 1 92 ? -22.212 5.676 39.131 1.00 21.66 89 PRO A CA 1
ATOM 801 C C . PRO A 1 92 ? -23.195 6.504 38.324 1.00 25.25 89 PRO A C 1
ATOM 802 O O . PRO A 1 92 ? -23.050 7.730 38.227 1.00 25.95 89 PRO A O 1
ATOM 806 N N . PRO A 1 93 ? -24.202 5.859 37.723 1.00 29.41 90 PRO A N 1
ATOM 807 C CA . PRO A 1 93 ? -25.106 6.566 36.797 1.00 32.96 90 PRO A CA 1
ATOM 808 C C . PRO A 1 93 ? -25.848 7.733 37.413 1.00 34.94 90 PRO A C 1
ATOM 809 O O . PRO A 1 93 ? -26.097 8.735 36.730 1.00 39.27 90 PRO A O 1
ATOM 813 N N . HIS A 1 94 ? -26.244 7.618 38.676 1.00 35.98 91 HIS A N 1
ATOM 814 C CA . HIS A 1 94 ? -27.096 8.615 39.303 1.00 40.42 91 HIS A CA 1
ATOM 815 C C . HIS A 1 94 ? -26.305 9.601 40.136 1.00 36.87 91 HIS A C 1
ATOM 816 O O . HIS A 1 94 ? -26.905 10.442 40.810 1.00 36.93 91 HIS A O 1
ATOM 823 N N . LEU A 1 95 ? -24.976 9.518 40.095 1.00 32.57 92 LEU A N 1
ATOM 824 C CA . LEU A 1 95 ? -24.144 10.332 40.966 1.00 30.50 92 LEU A CA 1
ATOM 825 C C . LEU A 1 95 ? -24.400 11.808 40.705 1.00 30.95 92 LEU A C 1
ATOM 826 O O . LEU A 1 95 ? -24.331 12.268 39.563 1.00 29.92 92 LEU A O 1
ATOM 831 N N . GLN A 1 96 ? -24.704 12.550 41.768 1.00 29.81 93 GLN A N 1
ATOM 832 C CA . GLN A 1 96 ? -24.833 13.993 41.640 1.00 29.65 93 GLN A CA 1
ATOM 833 C C . GLN A 1 96 ? -23.497 14.609 41.250 1.00 25.77 93 GLN A C 1
ATOM 834 O O . GLN A 1 96 ? -22.440 14.226 41.760 1.00 24.29 93 GLN A O 1
ATOM 840 N N A TRP A 1 97 ? -23.545 15.583 40.352 0.58 25.34 94 TRP A N 1
ATOM 841 N N B TRP A 1 97 ? -23.558 15.556 40.305 0.42 25.92 94 TRP A N 1
ATOM 842 C CA A TRP A 1 97 ? -22.321 16.208 39.887 0.58 26.78 94 TRP A CA 1
ATOM 843 C CA B TRP A 1 97 ? -22.380 16.305 39.878 0.42 26.55 94 TRP A CA 1
ATOM 844 C C A TRP A 1 97 ? -21.612 16.994 40.994 0.58 25.92 94 TRP A C 1
ATOM 845 C C B TRP A 1 97 ? -21.612 16.849 41.070 0.42 25.54 94 TRP A C 1
ATOM 846 O O A TRP A 1 97 ? -20.395 17.196 40.911 0.58 25.40 94 TRP A O 1
ATOM 847 O O B TRP A 1 97 ? -20.380 16.764 41.120 0.42 24.82 94 TRP A O 1
ATOM 868 N N . GLU A 1 98 ? -22.328 17.404 42.046 1.00 25.83 95 GLU A N 1
ATOM 869 C CA . GLU A 1 98 ? -21.677 18.021 43.198 1.00 26.00 95 GLU A CA 1
ATOM 870 C C . GLU A 1 98 ? -20.810 17.020 43.960 1.00 21.21 95 GLU A C 1
ATOM 871 O O . GLU A 1 98 ? -19.757 17.385 44.495 1.00 21.39 95 GLU A O 1
ATOM 877 N N . VAL A 1 99 ? -21.242 15.760 44.038 1.00 18.95 96 VAL A N 1
ATOM 878 C CA . VAL A 1 99 ? -20.424 14.752 44.701 1.00 18.43 96 VAL A CA 1
ATOM 879 C C . VAL A 1 99 ? -19.134 14.541 43.925 1.00 16.70 96 VAL A C 1
ATOM 880 O O . VAL A 1 99 ? -18.045 14.530 44.498 1.00 16.67 96 VAL A O 1
ATOM 884 N N . LEU A 1 100 ? -19.229 14.385 42.607 1.00 17.00 97 LEU A N 1
ATOM 885 C CA . LEU A 1 100 ? -18.013 14.252 41.803 1.00 16.80 97 LEU A CA 1
ATOM 886 C C . LEU A 1 100 ? -17.118 15.478 41.952 1.00 15.43 97 LEU A C 1
ATOM 887 O O . LEU A 1 100 ? -15.905 15.347 42.137 1.00 14.28 97 LEU A O 1
ATOM 892 N N . ASP A 1 101 ? -17.702 16.687 41.866 1.00 15.99 98 ASP A N 1
ATOM 893 C CA . ASP A 1 101 ? -16.913 17.912 41.987 1.00 16.49 98 ASP A CA 1
ATOM 894 C C . ASP A 1 101 ? -16.173 17.961 43.308 1.00 14.71 98 ASP A C 1
ATOM 895 O O . ASP A 1 101 ? -15.016 18.394 43.359 1.00 15.32 98 ASP A O 1
ATOM 900 N N . SER A 1 102 ? -16.837 17.539 44.390 1.00 15.96 99 SER A N 1
ATOM 901 C CA . SER A 1 102 ? -16.220 17.565 45.708 1.00 15.10 99 SER A CA 1
ATOM 902 C C . SER A 1 102 ? -14.970 16.693 45.769 1.00 13.27 99 SER A C 1
ATOM 903 O O . SER A 1 102 ? -14.057 16.965 46.567 1.00 13.34 99 SER A O 1
ATOM 906 N N . LEU A 1 103 ? -14.917 15.637 44.947 1.00 13.03 100 LEU A N 1
ATOM 907 C CA . LEU A 1 103 ? -13.705 14.841 44.843 1.00 12.73 100 LEU A CA 1
ATOM 908 C C . LEU A 1 103 ? -12.664 15.551 43.992 1.00 12.03 100 LEU A C 1
ATOM 909 O O . LEU A 1 103 ? -11.493 15.630 44.374 1.00 12.86 100 LEU A O 1
ATOM 914 N N . LEU A 1 104 ? -13.064 16.056 42.817 1.00 11.91 101 LEU A N 1
ATOM 915 C CA . LEU A 1 104 ? -12.092 16.600 41.871 1.00 12.76 101 LEU A CA 1
ATOM 916 C C . LEU A 1 104 ? -11.338 17.788 42.457 1.00 12.58 101 LEU A C 1
ATOM 917 O O . LEU A 1 104 ? -10.126 17.928 42.238 1.00 12.98 101 LEU A O 1
ATOM 922 N N . VAL A 1 105 ? -12.038 18.664 43.188 1.00 12.34 102 VAL A N 1
ATOM 923 C CA . VAL A 1 105 ? -11.395 19.887 43.656 1.00 13.21 102 VAL A CA 1
ATOM 924 C C . VAL A 1 105 ? -10.413 19.628 44.782 1.00 13.55 102 VAL A C 1
ATOM 925 O O . VAL A 1 105 ? -9.655 20.537 45.149 1.00 14.86 102 VAL A O 1
ATOM 929 N N . GLN A 1 106 ? -10.381 18.409 45.332 1.00 12.48 103 GLN A N 1
ATOM 930 C CA . GLN A 1 106 ? -9.347 18.114 46.326 1.00 11.89 103 GLN A CA 1
ATOM 931 C C . GLN A 1 106 ? -7.960 18.124 45.715 1.00 13.42 103 GLN A C 1
ATOM 932 O O . GLN A 1 106 ? -6.978 18.224 46.451 1.00 14.68 103 GLN A O 1
ATOM 938 N N . TYR A 1 107 ? -7.860 18.068 44.374 1.00 11.32 104 TYR A N 1
ATOM 939 C CA . TYR A 1 107 ? -6.566 17.945 43.708 1.00 11.94 104 TYR A CA 1
ATOM 940 C C . TYR A 1 107 ? -6.201 19.140 42.849 1.00 13.14 104 TYR A C 1
ATOM 941 O O . TYR A 1 107 ? -5.067 19.202 42.348 1.00 15.11 104 TYR A O 1
ATOM 950 N N . GLY A 1 108 ? -7.088 20.108 42.688 1.00 12.93 105 GLY A N 1
ATOM 951 C CA . GLY A 1 108 ? -6.741 21.245 41.869 1.00 14.31 105 GLY A CA 1
ATOM 952 C C . GLY A 1 108 ? -7.965 22.005 41.413 1.00 13.71 105 GLY A C 1
ATOM 953 O O . GLY A 1 108 ? -9.064 21.841 41.941 1.00 16.29 105 GLY A O 1
ATOM 954 N N . VAL A 1 109 ? -7.728 22.883 40.451 1.00 13.62 106 VAL A N 1
ATOM 955 C CA . VAL A 1 109 ? -8.777 23.730 39.905 1.00 14.41 106 VAL A CA 1
ATOM 956 C C . VAL A 1 109 ? -9.255 23.068 38.625 1.00 13.12 106 VAL A C 1
ATOM 957 O O . VAL A 1 109 ? -8.451 22.751 37.738 1.00 14.67 106 VAL A O 1
ATOM 961 N N . VAL A 1 110 ? -10.554 22.817 38.544 1.00 13.70 107 VAL A N 1
ATOM 962 C CA . VAL A 1 110 ? -11.149 22.156 37.387 1.00 14.67 107 VAL A CA 1
ATOM 963 C C . VAL A 1 110 ? -11.501 23.238 36.376 1.00 15.98 107 VAL A C 1
ATOM 964 O O . VAL A 1 110 ? -12.442 24.014 36.581 1.00 18.18 107 VAL A O 1
ATOM 968 N N . GLU A 1 111 ? -10.708 23.315 35.302 1.00 15.40 108 GLU A N 1
ATOM 969 C CA . GLU A 1 111 ? -11.007 24.229 34.203 1.00 17.03 108 GLU A CA 1
ATOM 970 C C . GLU A 1 111 ? -12.263 23.812 33.441 1.00 18.57 108 GLU A C 1
ATOM 971 O O . GLU A 1 111 ? -13.028 24.676 32.979 1.00 21.74 108 GLU A O 1
ATOM 977 N N . SER A 1 112 ? -12.493 22.510 33.283 1.00 17.35 109 SER A N 1
ATOM 978 C CA . SER A 1 112 ? -13.709 22.022 32.635 1.00 17.70 109 SER A CA 1
ATOM 979 C C . SER A 1 112 ? -13.928 20.553 32.978 1.00 17.01 109 SER A C 1
ATOM 980 O O . SER A 1 112 ? -12.969 19.835 33.246 1.00 15.84 109 SER A O 1
ATOM 983 N N . CYS A 1 113 ? -15.205 20.121 32.944 1.00 19.39 110 CYS A N 1
ATOM 984 C CA . CYS A 1 113 ? -15.608 18.722 33.163 1.00 20.42 110 CYS A CA 1
ATOM 985 C C . CYS A 1 113 ? -16.760 18.439 32.200 1.00 20.97 110 CYS A C 1
ATOM 986 O O . CYS A 1 113 ? -17.896 18.847 32.462 1.00 25.12 110 CYS A O 1
ATOM 989 N N . GLU A 1 114 ? -16.478 17.715 31.114 1.00 16.75 111 GLU A N 1
ATOM 990 C CA . GLU A 1 114 ? -17.429 17.497 30.027 1.00 16.64 111 GLU A CA 1
ATOM 991 C C . GLU A 1 114 ? -17.932 16.064 30.035 1.00 14.56 111 GLU A C 1
ATOM 992 O O . GLU A 1 114 ? -17.135 15.125 30.036 1.00 15.04 111 GLU A O 1
ATOM 998 N N . GLN A 1 115 ? -19.252 15.897 30.005 1.00 15.39 112 GLN A N 1
ATOM 999 C CA . GLN A 1 115 ? -19.823 14.569 29.886 1.00 15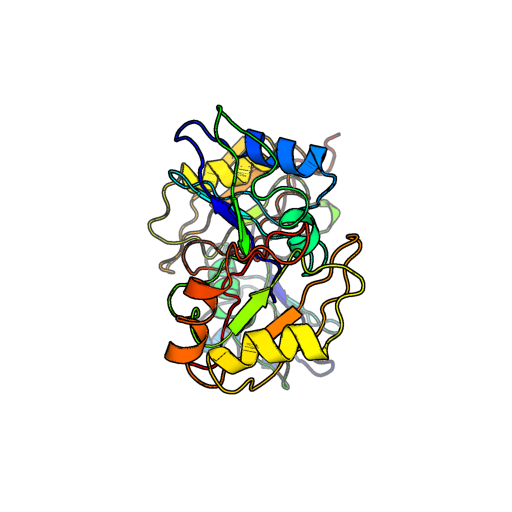.94 112 GLN A CA 1
ATOM 1000 C C . GLN A 1 115 ? -19.592 14.003 28.492 1.00 14.33 112 GLN A C 1
ATOM 1001 O O . GLN A 1 115 ? -19.690 14.714 27.492 1.00 14.40 112 GLN A O 1
ATOM 1007 N N . VAL A 1 116 ? -19.341 12.701 28.432 1.00 13.98 113 VAL A N 1
ATOM 1008 C CA . VAL A 1 116 ? -19.084 11.991 27.186 1.00 14.28 113 VAL A CA 1
ATOM 1009 C C . VAL A 1 116 ? -20.208 10.992 26.935 1.00 13.04 113 VAL A C 1
ATOM 1010 O O . VAL A 1 116 ? -20.650 10.284 27.847 1.00 14.63 113 VAL A O 1
ATOM 1014 N N . ASN A 1 117 ? -20.654 10.903 25.685 1.00 13.79 114 ASN A N 1
ATOM 1015 C CA . ASN A 1 117 ? -21.652 9.904 25.331 1.00 14.23 114 ASN A CA 1
ATOM 1016 C C . ASN A 1 117 ? -21.065 8.499 25.445 1.00 16.36 114 ASN A C 1
ATOM 1017 O O . ASN A 1 117 ? -19.895 8.261 25.125 1.00 19.02 114 ASN A O 1
ATOM 1022 N N . THR A 1 118 ? -21.862 7.577 25.956 1.00 16.09 115 THR A N 1
ATOM 1023 C CA . THR A 1 118 ? -21.483 6.172 26.081 1.00 17.41 115 THR A CA 1
ATOM 1024 C C . THR A 1 118 ? -22.764 5.362 26.151 1.00 17.12 115 THR A C 1
ATOM 1025 O O . THR A 1 118 ? -23.778 5.845 26.646 1.00 17.74 115 THR A O 1
ATOM 1029 N N . ASP A 1 119 ? -22.720 4.141 25.614 1.00 18.17 116 ASP A N 1
ATOM 1030 C CA . ASP A 1 119 ? -23.855 3.249 25.776 1.00 19.65 116 ASP A CA 1
ATOM 1031 C C . ASP A 1 119 ? -23.861 2.503 27.108 1.00 20.35 116 ASP A C 1
ATOM 1032 O O . ASP A 1 119 ? -24.835 1.796 27.395 1.00 23.06 116 ASP A O 1
ATOM 1037 N N A SER A 1 120 ? -22.812 2.608 27.914 0.60 21.13 117 SER A N 1
ATOM 1038 N N B SER A 1 120 ? -22.807 2.649 27.914 0.40 19.99 117 SER A N 1
ATOM 1039 C CA A SER A 1 120 ? -22.881 1.959 29.211 0.60 21.36 117 SER A CA 1
ATOM 1040 C CA B SER A 1 120 ? -22.777 2.101 29.264 0.40 18.52 117 SER A CA 1
ATOM 1041 C C A SER A 1 120 ? -23.791 2.749 30.148 0.60 20.28 117 SER A C 1
ATOM 1042 C C B SER A 1 120 ? -23.844 2.769 30.129 0.40 20.29 117 SER A C 1
ATOM 1043 O O A SER A 1 120 ? -24.048 3.939 29.959 0.60 17.54 117 SER A O 1
ATOM 1044 O O B SER A 1 120 ? -24.275 3.894 29.869 0.40 20.63 117 SER A O 1
ATOM 1049 N N . GLU A 1 121 ? -24.269 2.068 31.185 1.00 21.65 118 GLU A N 1
ATOM 1050 C CA . GLU A 1 121 ? -25.086 2.748 32.188 1.00 24.25 118 GLU A CA 1
ATOM 1051 C C . GLU A 1 121 ? -24.256 3.731 33.007 1.00 24.69 118 GLU A C 1
ATOM 1052 O O . GLU A 1 121 ? -24.788 4.733 33.491 1.00 28.55 118 GLU A O 1
ATOM 1058 N N . THR A 1 122 ? -22.956 3.492 33.131 1.00 23.11 119 THR A N 1
ATOM 1059 C CA . THR A 1 122 ? -22.105 4.364 33.914 1.00 21.09 119 THR A CA 1
ATOM 1060 C C . THR A 1 122 ? -21.720 5.585 33.090 1.00 20.15 119 THR A C 1
ATOM 1061 O O . THR A 1 122 ? -21.749 5.563 31.852 1.00 24.03 119 THR A O 1
ATOM 1065 N N . ALA A 1 123 ? -21.379 6.664 33.790 1.00 18.38 120 ALA A N 1
ATOM 1066 C CA . ALA A 1 123 ? -21.002 7.903 33.134 1.00 16.55 120 ALA A CA 1
ATOM 1067 C C . ALA A 1 123 ? -19.499 7.959 32.846 1.00 14.68 120 ALA A C 1
ATOM 1068 O O . ALA A 1 123 ? -18.692 7.250 33.458 1.00 17.26 120 ALA A O 1
ATOM 1070 N N . VAL A 1 124 ? -19.141 8.825 31.897 1.00 14.54 121 VAL A N 1
ATOM 1071 C CA . VAL A 1 124 ? -17.763 9.108 31.526 1.00 13.37 121 VAL A CA 1
ATOM 1072 C C . VAL A 1 124 ? -17.641 10.618 31.431 1.00 12.22 121 VAL A C 1
ATOM 1073 O O . VAL A 1 124 ? -18.501 11.267 30.834 1.00 13.79 121 VAL A O 1
ATOM 1077 N N . VAL A 1 125 ? -16.591 11.186 32.019 1.00 12.16 122 VAL A N 1
ATOM 1078 C CA . VAL A 1 125 ? -16.322 12.617 31.885 1.00 11.82 122 VAL A CA 1
ATOM 1079 C C . VAL A 1 125 ? -14.873 12.838 31.490 1.00 10.35 122 VAL A C 1
ATOM 1080 O O . VAL A 1 125 ? -13.980 12.064 31.861 1.00 12.28 122 VAL A O 1
ATOM 1084 N N . ASN A 1 126 ? -14.635 13.916 30.753 1.00 11.13 123 ASN A N 1
ATOM 1085 C CA . ASN A 1 126 ? -13.285 14.406 30.478 1.00 11.42 123 ASN A CA 1
ATOM 1086 C C . ASN A 1 126 ? -13.068 15.652 31.328 1.00 11.76 123 ASN A C 1
ATOM 1087 O O . ASN A 1 126 ? -13.870 16.599 31.260 1.00 13.09 123 ASN A O 1
ATOM 1092 N N . VAL A 1 127 ? -12.005 15.639 32.133 1.00 11.53 124 VAL A N 1
ATOM 1093 C CA . VAL A 1 127 ? -11.691 16.692 33.094 1.00 12.14 124 VAL A CA 1
ATOM 1094 C C . VAL A 1 127 ? -10.393 17.359 32.667 1.00 11.74 124 VAL A C 1
ATOM 1095 O O . VAL A 1 127 ? -9.405 16.671 32.374 1.00 12.79 124 VAL A O 1
ATOM 1099 N N . THR A 1 128 ? -10.387 18.687 32.642 1.00 12.69 125 THR A N 1
ATOM 1100 C CA . THR A 1 128 ? -9.163 19.464 32.460 1.00 12.13 125 THR A CA 1
ATOM 1101 C C . THR A 1 128 ? -8.847 20.197 33.754 1.00 11.25 125 THR A C 1
ATOM 1102 O O . THR A 1 128 ? -9.638 21.039 34.196 1.00 12.42 125 THR A O 1
ATOM 1106 N N . TYR A 1 129 ? -7.692 19.884 34.347 1.00 11.04 126 TYR A N 1
ATOM 1107 C CA . TYR A 1 129 ? -7.177 20.628 35.498 1.00 11.39 126 TYR A CA 1
ATOM 1108 C C . TYR A 1 129 ? -6.353 21.827 35.024 1.00 12.49 126 TYR A C 1
ATOM 1109 O O . TYR A 1 129 ? -5.988 21.935 33.866 1.00 14.17 126 TYR A O 1
ATOM 1118 N N . SER A 1 130 ? -6.043 22.740 35.950 1.00 15.06 127 SER A N 1
ATOM 1119 C CA . SER A 1 130 ? -5.264 23.915 35.568 1.00 14.69 127 SER A CA 1
ATOM 1120 C C . SER A 1 130 ? -3.809 23.584 35.281 1.00 16.15 127 SER A C 1
ATOM 1121 O O . SER A 1 130 ? -3.180 24.271 34.476 1.00 20.01 127 SER A O 1
ATOM 1124 N N . SER A 1 131 ? -3.257 22.557 35.917 1.00 15.58 128 SER A N 1
ATOM 1125 C CA . SER A 1 131 ? -1.832 22.270 35.801 1.00 16.94 128 SER A CA 1
ATOM 1126 C C . SER A 1 131 ? -1.569 20.765 35.739 1.00 15.62 128 SER A C 1
ATOM 1127 O O . SER A 1 131 ? -2.387 19.932 36.151 1.00 15.06 128 SER A O 1
ATOM 1130 N N . LYS A 1 132 ? -0.368 20.443 35.254 1.00 16.25 129 LYS A N 1
ATOM 1131 C CA . LYS A 1 132 ? 0.086 19.063 35.151 1.00 16.41 129 LYS A CA 1
ATOM 1132 C C . LYS A 1 132 ? 0.184 18.394 36.517 1.00 14.87 129 LYS A C 1
ATOM 1133 O O . LYS A 1 132 ? -0.160 17.226 36.655 1.00 13.75 129 LYS A O 1
ATOM 1139 N N A ASP A 1 133 ? 0.660 19.110 37.537 0.44 15.12 130 ASP A N 1
ATOM 1140 N N B ASP A 1 133 ? 0.675 19.116 37.532 0.56 15.46 130 ASP A N 1
ATOM 1141 C CA A ASP A 1 133 ? 0.796 18.481 38.849 0.44 15.56 130 ASP A CA 1
ATOM 1142 C CA B ASP A 1 133 ? 0.814 18.523 38.861 0.56 15.75 130 ASP A CA 1
ATOM 1143 C C A ASP A 1 133 ? -0.567 18.131 39.433 0.44 14.05 130 ASP A C 1
ATOM 1144 C C B ASP A 1 133 ? -0.551 18.146 39.436 0.56 13.96 130 ASP A C 1
ATOM 1145 O O A ASP A 1 133 ? -0.716 17.111 40.120 0.44 14.51 130 ASP A O 1
ATOM 1146 O O B ASP A 1 133 ? -0.689 17.115 40.110 0.56 14.60 130 ASP A O 1
ATOM 1155 N N . GLN A 1 134 ? -1.573 18.971 39.178 1.00 13.44 131 GLN A N 1
ATOM 1156 C CA . GLN A 1 134 ? -2.913 18.704 39.685 1.00 12.36 131 GLN A CA 1
ATOM 1157 C C . GLN A 1 134 ? -3.498 17.451 39.053 1.00 12.66 131 GLN A C 1
ATOM 1158 O O . GLN A 1 134 ? -4.010 16.571 39.755 1.00 12.18 131 GLN A O 1
ATOM 1164 N N . ALA A 1 135 ? -3.406 17.339 37.722 1.00 12.08 132 ALA A N 1
ATOM 1165 C CA . ALA A 1 135 ? -3.942 16.155 37.065 1.00 11.84 132 ALA A CA 1
ATOM 1166 C C . ALA A 1 135 ? -3.185 14.907 37.479 1.00 12.10 132 ALA A C 1
ATOM 1167 O O . ALA A 1 135 ? -3.788 13.843 37.632 1.00 12.16 132 ALA A O 1
ATOM 1169 N N . ARG A 1 136 ? -1.869 15.012 37.664 1.00 13.07 133 ARG A N 1
ATOM 1170 C CA . ARG A 1 136 ? -1.101 13.833 38.054 1.00 14.99 133 ARG A CA 1
ATOM 1171 C C . ARG A 1 136 ? -1.529 13.335 39.434 1.00 14.31 133 ARG A C 1
ATOM 1172 O O . ARG A 1 136 ? -1.689 12.130 39.653 1.00 15.17 133 ARG A O 1
ATOM 1180 N N . GLN A 1 137 ? -1.765 14.255 40.375 1.00 14.54 134 GLN A N 1
ATOM 1181 C CA . GLN A 1 137 ? -2.238 13.846 41.698 1.00 15.12 134 GLN A CA 1
ATOM 1182 C C . GLN A 1 137 ? -3.647 13.268 41.629 1.00 14.02 134 GLN A C 1
ATOM 1183 O O . GLN A 1 137 ? -3.956 12.269 42.288 1.00 13.95 134 GLN A O 1
ATOM 1189 N N . ALA A 1 138 ? -4.518 13.892 40.838 1.00 13.39 135 ALA A N 1
ATOM 1190 C CA . ALA A 1 138 ? -5.889 13.408 40.729 1.00 12.44 135 ALA A CA 1
ATOM 1191 C C . ALA A 1 138 ? -5.915 12.006 40.155 1.00 13.17 135 ALA A C 1
ATOM 1192 O O . ALA A 1 138 ? -6.665 11.150 40.625 1.00 12.32 135 ALA A O 1
ATOM 1194 N N A LEU A 1 139 ? -5.097 11.761 39.136 0.53 11.97 136 LEU A N 1
ATOM 1195 N N B LEU A 1 139 ? -5.104 11.736 39.130 0.47 11.97 136 LEU A N 1
ATOM 1196 C CA A LEU A 1 139 ? -4.999 10.429 38.560 0.53 11.66 136 LEU A CA 1
ATOM 1197 C CA B LEU A 1 139 ? -5.073 10.377 38.597 0.47 11.37 136 LEU A CA 1
ATOM 1198 C C A LEU A 1 139 ? -4.581 9.408 39.614 0.53 11.66 136 LEU A C 1
ATOM 1199 C C B LEU A 1 139 ? -4.611 9.390 39.661 0.47 10.86 136 LEU A C 1
ATOM 1200 O O A LEU A 1 139 ? -5.203 8.355 39.759 0.53 13.21 136 LEU A O 1
ATOM 1201 O O B LEU A 1 139 ? -5.216 8.334 39.848 0.47 11.20 136 LEU A O 1
ATOM 1210 N N . ASP A 1 140 ? -3.535 9.722 40.374 1.00 12.87 137 ASP A N 1
ATOM 1211 C CA . ASP A 1 140 ? -3.015 8.788 41.361 1.00 14.79 137 ASP A CA 1
ATOM 1212 C C . ASP A 1 140 ? -4.040 8.500 42.451 1.00 13.07 137 ASP A C 1
ATOM 1213 O O . ASP A 1 140 ? -4.130 7.375 42.936 1.00 12.99 137 ASP A O 1
ATOM 1218 N N A LYS A 1 141 ? -4.812 9.512 42.856 0.53 12.33 138 LYS A N 1
ATOM 1219 N N B LYS A 1 141 ? -4.822 9.509 42.852 0.47 12.45 138 LYS A N 1
ATOM 1220 C CA A LYS A 1 141 ? -5.743 9.388 43.972 0.53 12.37 138 LYS A CA 1
ATOM 1221 C CA B LYS A 1 141 ? -5.733 9.375 43.985 0.47 12.91 138 LYS A CA 1
ATOM 1222 C C A LYS A 1 141 ? -7.112 8.861 43.567 0.53 11.82 138 LYS A C 1
ATOM 1223 C C B LYS A 1 141 ? -7.144 8.942 43.601 0.47 12.42 138 LYS A C 1
ATOM 1224 O O A LYS A 1 141 ? -7.759 8.180 44.361 0.53 11.95 138 LYS A O 1
ATOM 1225 O O B LYS A 1 141 ? -7.862 8.417 44.454 0.47 13.61 138 LYS A O 1
ATOM 1236 N N . LEU A 1 142 ? -7.567 9.168 42.359 1.00 12.37 139 LEU A N 1
ATOM 1237 C CA . LEU A 1 142 ? -8.905 8.776 41.922 1.00 12.35 139 LEU A CA 1
ATOM 1238 C C . LEU A 1 142 ? -8.950 7.455 41.166 1.00 12.30 139 LEU A C 1
ATOM 1239 O O . LEU A 1 142 ? -9.992 6.786 41.181 1.00 13.29 139 LEU A O 1
ATOM 1244 N N . ASN A 1 143 ? -7.890 7.058 40.464 1.00 12.99 140 ASN A N 1
ATOM 1245 C CA . ASN A 1 143 ? -7.938 5.775 39.771 1.00 13.40 140 ASN A CA 1
ATOM 1246 C C . ASN A 1 143 ? -8.028 4.656 40.802 1.00 14.19 140 ASN A C 1
ATOM 1247 O O . ASN A 1 143 ? -7.168 4.542 41.674 1.00 17.80 140 ASN A O 1
ATOM 1252 N N . GLY A 1 144 ? -9.067 3.846 40.716 1.00 13.59 141 GLY A N 1
ATOM 1253 C CA . GLY A 1 144 ? -9.303 2.801 41.693 1.00 15.53 141 GLY A CA 1
ATOM 1254 C C . GLY A 1 144 ? -10.162 3.203 42.867 1.00 16.46 141 GLY A C 1
ATOM 1255 O O . GLY A 1 144 ? -10.458 2.358 43.716 1.00 19.24 141 GLY A O 1
ATOM 1256 N N . PHE A 1 145 ? -10.572 4.459 42.961 1.00 15.47 142 PHE A N 1
ATOM 1257 C CA . PHE A 1 145 ? -11.365 4.875 44.104 1.00 14.88 142 PHE A CA 1
ATOM 1258 C C . PHE A 1 145 ? -12.770 4.288 44.030 1.00 16.09 142 PHE A C 1
ATOM 1259 O O . PHE A 1 145 ? -13.407 4.302 42.966 1.00 16.41 142 PHE A O 1
ATOM 1267 N N . GLN A 1 146 ? -13.255 3.753 45.153 1.00 16.71 143 GLN A N 1
ATOM 1268 C CA . GLN A 1 146 ? -14.549 3.080 45.204 1.00 18.07 143 GLN A CA 1
ATOM 1269 C C . GLN A 1 146 ? -15.621 4.012 45.737 1.00 18.99 143 GLN A C 1
ATOM 1270 O O . GLN A 1 146 ? -15.498 4.557 46.839 1.00 19.97 143 GLN A O 1
ATOM 1276 N N . LEU A 1 147 ? -16.699 4.128 44.973 1.00 21.07 144 LEU A N 1
ATOM 1277 C CA . LEU A 1 147 ? -17.766 5.087 45.191 1.00 25.90 144 LEU A CA 1
ATOM 1278 C C . LEU A 1 147 ? -19.055 4.354 44.857 1.00 25.81 144 LEU A C 1
ATOM 1279 O O . LEU A 1 147 ? -19.231 3.934 43.716 1.00 24.30 144 LEU A O 1
ATOM 1284 N N . GLU A 1 148 ? -19.938 4.160 45.839 1.00 28.81 145 GLU A N 1
ATOM 1285 C CA . GLU A 1 148 ? -21.284 3.624 45.584 1.00 30.38 145 GLU A CA 1
ATOM 1286 C C . GLU A 1 148 ? -21.261 2.285 44.837 1.00 29.59 145 GLU A C 1
ATOM 1287 O O . GLU A 1 148 ? -22.057 2.053 43.927 1.00 30.88 145 GLU A O 1
ATOM 1293 N N A ASN A 1 149 ? -20.315 1.421 45.207 0.57 29.04 146 ASN A N 1
ATOM 1294 N N B ASN A 1 149 ? -20.338 1.399 45.216 0.43 29.08 146 ASN A N 1
ATOM 1295 C CA A ASN A 1 149 ? -20.123 0.084 44.647 0.57 28.38 146 ASN A CA 1
ATOM 1296 C CA B ASN A 1 149 ? -20.202 0.079 44.593 0.43 28.37 146 ASN A CA 1
ATOM 1297 C C A ASN A 1 149 ? -19.517 0.085 43.249 0.57 25.91 146 ASN A C 1
ATOM 1298 C C B ASN A 1 149 ? -19.727 0.162 43.139 0.43 25.09 146 ASN A C 1
ATOM 1299 O O A ASN A 1 149 ? -19.528 -0.951 42.574 0.57 26.76 146 ASN A O 1
ATOM 1300 O O B ASN A 1 149 ? -20.038 -0.711 42.323 0.43 23.66 146 ASN A O 1
ATOM 1309 N N . PHE A 1 150 ? -18.979 1.211 42.800 1.00 23.16 147 PHE A N 1
ATOM 1310 C CA . PHE A 1 150 ? -18.303 1.311 41.512 1.00 21.22 147 PHE A CA 1
ATOM 1311 C C . PHE A 1 150 ? -16.869 1.737 41.750 1.00 19.70 147 PHE A C 1
ATOM 1312 O O . PHE A 1 150 ? -16.603 2.592 42.596 1.00 22.84 147 PHE A O 1
ATOM 1320 N N . THR A 1 151 ? -15.947 1.161 40.993 1.00 18.23 148 THR A N 1
ATOM 1321 C CA . THR A 1 151 ? -14.545 1.545 41.050 1.00 17.05 148 THR A CA 1
ATOM 1322 C C . THR A 1 151 ? -14.262 2.510 39.907 1.00 16.00 148 THR A C 1
ATOM 1323 O O . THR A 1 151 ? -14.377 2.137 38.734 1.00 16.62 148 THR A O 1
ATOM 1327 N N . LEU A 1 152 ? -13.893 3.742 40.242 1.00 13.72 149 LEU A N 1
ATOM 1328 C CA . LEU A 1 152 ? -13.563 4.717 39.209 1.00 12.24 149 LEU A CA 1
ATOM 1329 C C . LEU A 1 152 ? -12.308 4.286 38.454 1.00 12.73 149 LEU A C 1
ATOM 1330 O O . LEU A 1 152 ? -11.364 3.737 39.032 1.00 13.32 149 LEU A O 1
ATOM 1335 N N . LYS A 1 153 ? -12.298 4.539 37.150 1.00 12.78 150 LYS A N 1
ATOM 1336 C CA . LYS A 1 153 ? -11.122 4.315 36.322 1.00 12.86 150 LYS A CA 1
ATOM 1337 C C . LYS A 1 153 ? -10.709 5.654 35.746 1.00 1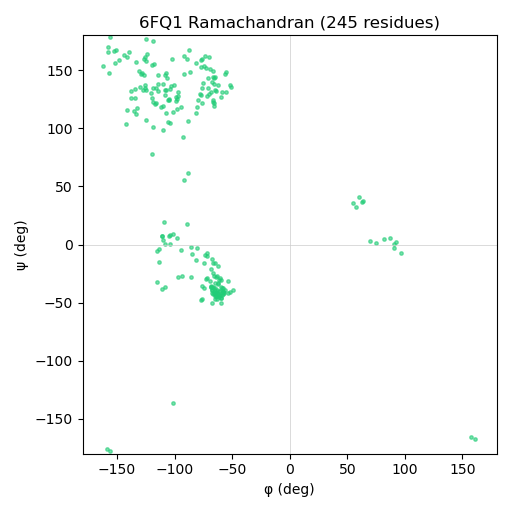2.65 150 LYS A C 1
ATOM 1338 O O . LYS A 1 153 ? -11.513 6.329 35.099 1.00 12.82 150 LYS A O 1
ATOM 1344 N N . VAL A 1 154 ? -9.471 6.053 36.001 1.00 11.60 151 VAL A N 1
ATOM 1345 C CA . VAL A 1 154 ? -9.005 7.358 35.566 1.00 10.69 151 VAL A CA 1
ATOM 1346 C C . VAL A 1 154 ? -7.741 7.165 34.749 1.00 11.38 151 VAL A C 1
ATOM 1347 O O . VAL A 1 154 ? -6.835 6.434 35.168 1.00 12.99 151 VAL A O 1
ATOM 1351 N N . ALA A 1 155 ? -7.664 7.847 33.616 1.00 10.70 152 ALA A N 1
ATOM 1352 C CA . ALA A 1 155 ? -6.522 7.718 32.723 1.00 11.24 152 ALA A CA 1
ATOM 1353 C C . ALA A 1 155 ? -6.280 9.044 32.017 1.00 10.54 152 ALA A C 1
ATOM 1354 O O . ALA A 1 155 ? -7.177 9.879 31.898 1.00 11.16 152 ALA A O 1
ATOM 1356 N N . TYR A 1 156 ? -5.059 9.224 31.529 1.00 11.49 153 TYR A N 1
ATOM 1357 C CA . TYR A 1 156 ? -4.780 10.400 30.717 1.00 12.01 153 TYR A CA 1
ATOM 1358 C C . TYR A 1 156 ? -5.492 10.328 29.374 1.00 12.27 153 TYR A C 1
ATOM 1359 O O . TYR A 1 156 ? -5.675 9.252 28.792 1.00 13.25 153 TYR A O 1
ATOM 1368 N N . ILE A 1 157 ? -5.807 11.508 28.847 1.00 11.51 154 ILE A N 1
ATOM 1369 C CA . ILE A 1 157 ? -6.134 11.712 27.436 1.00 11.15 154 ILE A CA 1
ATOM 1370 C C . ILE A 1 157 ? -5.206 12.799 26.914 1.00 12.41 154 ILE A C 1
ATOM 1371 O O . ILE A 1 157 ? -4.600 13.523 27.710 1.00 12.28 154 ILE A O 1
ATOM 1376 N N . PRO A 1 158 ? -5.024 12.916 25.594 1.00 11.80 155 PRO A N 1
ATOM 1377 C CA . PRO A 1 158 ? -3.987 13.842 25.101 1.00 13.62 155 PRO A CA 1
ATOM 1378 C C . PRO A 1 158 ? -4.328 15.287 25.414 1.00 14.02 155 PRO A C 1
ATOM 1379 O O . PRO A 1 158 ? -5.473 15.729 25.280 1.00 14.92 155 PRO A O 1
ATOM 1383 N N . ASP A 1 159 ? -3.309 16.029 25.826 1.00 13.13 156 ASP A N 1
ATOM 1384 C CA . ASP A 1 159 ? -3.395 17.470 26.023 1.00 15.47 156 ASP A CA 1
ATOM 1385 C C . ASP A 1 159 ? -2.375 18.077 25.077 1.00 19.60 156 ASP A C 1
ATOM 1386 O O . ASP A 1 159 ? -1.286 18.475 25.475 1.00 24.32 156 ASP A O 1
ATOM 1391 N N . GLU A 1 160 ? -2.742 18.144 23.806 1.00 25.63 157 GLU A N 1
ATOM 1392 C CA . GLU A 1 160 ? -1.784 18.534 22.777 1.00 32.52 157 GLU A CA 1
ATOM 1393 C C . GLU A 1 160 ? -1.461 20.018 22.843 1.00 35.14 157 GLU A C 1
ATOM 1394 O O . GLU A 1 160 ? -0.345 20.427 22.501 1.00 36.58 157 GLU A O 1
ATOM 1400 N N . MET A 1 161 ? -2.396 20.836 23.303 1.00 34.34 158 MET A N 1
ATOM 1401 C CA . MET A 1 161 ? -2.163 22.267 23.251 1.00 37.68 158 MET A CA 1
ATOM 1402 C C . MET A 1 161 ? -1.309 22.784 24.400 1.00 35.30 158 MET A C 1
ATOM 1403 O O . MET A 1 161 ? -0.811 23.912 24.314 1.00 37.56 158 MET A O 1
ATOM 1408 N N . ALA A 1 162 ? -1.092 21.985 25.442 1.00 33.61 159 ALA A N 1
ATOM 1409 C CA . ALA A 1 162 ? -0.303 22.422 26.584 1.00 31.67 159 ALA A CA 1
ATOM 1410 C C . ALA A 1 162 ? 1.114 21.872 26.572 1.00 35.97 159 ALA A C 1
ATOM 1411 O O . ALA A 1 162 ? 1.835 22.047 27.562 1.00 35.08 159 ALA A O 1
ATOM 1413 N N . ALA A 1 163 ? 1.530 21.225 25.474 1.00 38.80 160 ALA A N 1
ATOM 1414 C CA . ALA A 1 163 ? 2.812 20.522 25.442 1.00 42.86 160 ALA A CA 1
ATOM 1415 C C . ALA A 1 163 ? 3.975 21.413 25.854 1.00 44.38 160 ALA A C 1
ATOM 1416 O O . ALA A 1 163 ? 4.948 20.929 26.445 1.00 44.26 160 ALA A O 1
ATOM 1418 N N . GLN A 1 164 ? 3.887 22.715 25.574 1.00 44.39 161 GLN A N 1
ATOM 1419 C CA . GLN A 1 164 ? 4.944 23.656 25.918 1.00 44.83 161 GLN A CA 1
ATOM 1420 C C . GLN A 1 164 ? 4.554 24.636 27.018 1.00 43.27 161 GLN A C 1
ATOM 1421 O O . GLN A 1 164 ? 5.315 25.559 27.290 1.00 40.05 161 GLN A O 1
ATOM 1427 N N . HIS A 1 165 ? 3.397 24.471 27.653 1.00 43.90 162 HIS A N 1
ATOM 1428 C CA . HIS A 1 165 ? 3.014 25.382 28.725 1.00 44.64 162 HIS A CA 1
ATOM 1429 C C . HIS A 1 165 ? 3.942 25.228 29.925 1.00 45.09 162 HIS A C 1
ATOM 1430 O O . HIS A 1 165 ? 4.383 24.120 30.256 1.00 44.38 162 HIS A O 1
ATOM 1437 N N . HIS A 1 166 ? 4.225 26.351 30.589 1.00 44.79 163 HIS A N 1
ATOM 1438 C CA . HIS A 1 166 ? 5.050 26.368 31.794 1.00 44.49 163 HIS A CA 1
ATOM 1439 C C . HIS A 1 166 ? 4.186 26.368 33.052 1.00 45.74 163 HIS A C 1
ATOM 1440 O O . HIS A 1 166 ? 4.258 25.442 33.864 1.00 46.75 163 HIS A O 1
ATOM 1447 N N . SER B 1 3 ? -8.337 -5.577 52.257 1.00 35.63 0 SER B N 1
ATOM 1448 C CA . SER B 1 3 ? -7.311 -5.040 53.142 1.00 30.90 0 SER B CA 1
ATOM 1449 C C . SER B 1 3 ? -7.948 -4.021 54.081 1.00 25.71 0 SER B C 1
ATOM 1450 O O . SER B 1 3 ? -8.871 -3.308 53.698 1.00 25.18 0 SER B O 1
ATOM 1453 N N . MET B 1 4 ? -7.460 -3.946 55.314 1.00 21.12 1 MET B N 1
ATOM 1454 C CA . MET B 1 4 ? -8.007 -3.001 56.289 1.00 17.33 1 MET B CA 1
ATOM 1455 C C . MET B 1 4 ? -7.315 -1.636 56.208 1.00 14.79 1 MET B C 1
ATOM 1456 O O . MET B 1 4 ? -6.725 -1.132 57.179 1.00 15.08 1 MET B O 1
ATOM 1461 N N . ASN B 1 5 ? -7.430 -0.998 55.039 1.00 14.25 2 ASN B N 1
ATOM 1462 C CA . ASN B 1 5 ? -6.889 0.341 54.828 1.00 13.23 2 ASN B CA 1
ATOM 1463 C C . ASN B 1 5 ? -7.991 1.374 54.661 1.00 13.93 2 ASN B C 1
ATOM 1464 O O . ASN B 1 5 ? -7.692 2.527 54.370 1.00 15.26 2 ASN B O 1
ATOM 1469 N N . LYS B 1 6 ? -9.242 0.991 54.862 1.00 12.88 3 LYS B N 1
ATOM 1470 C CA . LYS B 1 6 ? -10.397 1.843 54.590 1.00 12.66 3 LYS B CA 1
ATOM 1471 C C . LYS B 1 6 ? -10.975 2.375 55.895 1.00 11.05 3 LYS B C 1
ATOM 1472 O O . LYS B 1 6 ? -11.309 1.599 56.803 1.00 11.68 3 LYS B O 1
ATOM 1478 N N . LEU B 1 7 ? -11.096 3.696 55.990 1.00 8.92 4 LEU B N 1
ATOM 1479 C CA . LEU B 1 7 ? -11.549 4.341 57.209 1.00 9.58 4 LEU B CA 1
ATOM 1480 C C . LEU B 1 7 ? -12.957 4.904 57.058 1.00 9.46 4 LEU B C 1
ATOM 1481 O O . LEU B 1 7 ? -13.347 5.412 55.990 1.00 10.68 4 LEU B O 1
ATOM 1486 N N . TYR B 1 8 ? -13.689 4.842 58.169 1.00 9.36 5 TYR B N 1
ATOM 1487 C CA . TYR B 1 8 ? -14.941 5.556 58.393 1.00 9.34 5 TYR B CA 1
ATOM 1488 C C . TYR B 1 8 ? -14.648 6.664 59.392 1.00 9.30 5 TYR B C 1
ATOM 1489 O O . TYR B 1 8 ? -13.992 6.432 60.413 1.00 10.13 5 TYR B O 1
ATOM 1498 N N . ILE B 1 9 ? -15.118 7.866 59.092 1.00 8.81 6 ILE B N 1
ATOM 1499 C CA . ILE B 1 9 ? -14.959 9.018 59.979 1.00 9.61 6 ILE B CA 1
ATOM 1500 C C . ILE B 1 9 ? -16.363 9.429 60.402 1.00 9.95 6 ILE B C 1
ATOM 1501 O O . ILE B 1 9 ? -17.204 9.727 59.553 1.00 12.77 6 ILE B O 1
ATOM 1506 N N . GLY B 1 10 ? -16.635 9.439 61.705 1.00 9.62 7 GLY B N 1
ATOM 1507 C CA . GLY B 1 10 ? -17.968 9.683 62.204 1.00 10.04 7 GLY B CA 1
ATOM 1508 C C . GLY B 1 10 ? -18.041 10.833 63.187 1.00 9.95 7 GLY B C 1
ATOM 1509 O O . GLY B 1 10 ? -17.040 11.463 63.551 1.00 10.42 7 GLY B O 1
ATOM 1510 N N . ASN B 1 11 ? -19.275 11.109 63.598 1.00 10.18 8 ASN B N 1
ATOM 1511 C CA . ASN B 1 11 ? -19.575 12.180 64.549 1.00 11.25 8 ASN B CA 1
ATOM 1512 C C . ASN B 1 11 ? -19.221 13.550 63.974 1.00 11.63 8 ASN B C 1
ATOM 1513 O O . ASN B 1 11 ? -18.755 14.435 64.691 1.00 12.92 8 ASN B O 1
ATOM 1518 N N . LEU B 1 12 ? -19.458 13.737 62.682 1.00 10.29 9 LEU B N 1
ATOM 1519 C CA . LEU B 1 12 ? -19.196 15.018 62.040 1.00 10.66 9 LEU B CA 1
ATOM 1520 C C . LEU B 1 12 ? -20.422 15.917 62.050 1.00 10.31 9 LEU B C 1
ATOM 1521 O O . LEU B 1 12 ? -21.561 15.456 61.943 1.00 12.00 9 LEU B O 1
ATOM 1526 N N . SER B 1 13 ? -20.173 17.216 62.150 1.00 11.15 10 SER B N 1
ATOM 1527 C CA A SER B 1 13 ? -21.223 18.201 61.942 0.49 10.84 10 SER B CA 1
ATOM 1528 C CA B SER B 1 13 ? -21.239 18.179 61.945 0.51 11.64 10 SER B CA 1
ATOM 1529 C C . SER B 1 13 ? -21.605 18.236 60.466 1.00 10.90 10 SER B C 1
ATOM 1530 O O . SER B 1 13 ? -20.836 17.835 59.591 1.00 12.86 10 SER B O 1
ATOM 1535 N N . GLU B 1 14 ? -22.802 18.741 60.200 1.00 11.54 11 GLU B N 1
ATOM 1536 C CA . GLU B 1 14 ? -23.191 18.924 58.810 1.00 13.76 11 GLU B CA 1
ATOM 1537 C C . GLU B 1 14 ? -22.281 19.920 58.092 1.00 17.24 11 GLU B C 1
ATOM 1538 O O . GLU B 1 14 ? -22.214 19.894 56.859 1.00 24.09 11 GLU B O 1
ATOM 1544 N N . ASN B 1 15 ? -21.544 20.755 58.850 1.00 17.56 12 ASN B N 1
ATOM 1545 C CA . ASN B 1 15 ? -20.579 21.731 58.345 1.00 21.99 12 ASN B CA 1
ATOM 1546 C C . ASN B 1 15 ? -19.268 21.124 57.859 1.00 18.52 12 ASN B C 1
ATOM 1547 O O . ASN B 1 15 ? -18.500 21.824 57.196 1.00 20.39 12 ASN B O 1
ATOM 1552 N N . ALA B 1 16 ? -18.961 19.874 58.200 1.00 14.62 13 ALA B N 1
ATOM 1553 C CA . ALA B 1 16 ? -17.663 19.309 57.856 1.00 12.98 13 ALA B CA 1
ATOM 1554 C C . ALA B 1 16 ? -17.460 19.245 56.347 1.00 13.46 13 ALA B C 1
ATOM 1555 O O . ALA B 1 16 ? -18.355 18.856 55.590 1.00 14.67 13 ALA B O 1
ATOM 1557 N N . ALA B 1 17 ? -16.266 19.602 55.916 1.00 12.81 14 ALA B N 1
ATOM 1558 C CA . ALA B 1 17 ? -15.892 19.639 54.512 1.00 12.75 14 ALA B CA 1
ATOM 1559 C C . ALA B 1 17 ? -14.648 18.783 54.333 1.00 11.67 14 ALA B C 1
ATOM 1560 O O . ALA B 1 17 ? -13.885 18.571 55.284 1.00 11.08 14 ALA B O 1
ATOM 1562 N N . PRO B 1 18 ? -14.393 18.303 53.114 1.00 11.58 15 PRO B N 1
ATOM 1563 C CA . PRO B 1 18 ? -13.133 17.592 52.863 1.00 11.81 15 PRO B CA 1
ATOM 1564 C C . PRO B 1 18 ? -11.907 18.340 53.357 1.00 11.48 15 PRO B C 1
ATOM 1565 O O . PRO B 1 18 ? -10.997 17.708 53.909 1.00 13.05 15 PRO B O 1
ATOM 1569 N N . SER B 1 19 ? -11.859 19.669 53.206 1.00 11.78 16 SER B N 1
ATOM 1570 C CA . SER B 1 19 ? -10.678 20.406 53.635 1.00 12.90 16 SER B CA 1
ATOM 1571 C C . SER B 1 19 ? -10.446 20.289 55.143 1.00 12.37 16 SER B C 1
ATOM 1572 O O . SER B 1 19 ? -9.290 20.265 55.585 1.00 12.39 16 SER B O 1
ATOM 1575 N N . ASP B 1 20 ? -11.520 20.206 55.948 1.00 11.76 17 ASP B N 1
ATOM 1576 C CA . ASP B 1 20 ? -11.348 20.033 57.394 1.00 11.08 17 ASP B CA 1
ATOM 1577 C C . ASP B 1 20 ? -10.675 18.706 57.689 1.00 9.41 17 ASP B C 1
ATOM 1578 O O . ASP B 1 20 ? -9.791 18.616 58.558 1.00 10.61 17 ASP B O 1
ATOM 1583 N N . LEU B 1 21 ? -11.089 17.651 56.980 1.00 10.42 18 LEU B N 1
ATOM 1584 C CA . LEU B 1 21 ? -10.537 16.329 57.257 1.00 9.68 18 LEU B CA 1
ATOM 1585 C C . LEU B 1 21 ? -9.124 16.212 56.710 1.00 9.06 18 LEU B C 1
ATOM 1586 O O . LEU B 1 21 ? -8.255 15.614 57.362 1.00 10.50 18 LEU B O 1
ATOM 1591 N N . GLU B 1 22 ? -8.873 16.821 55.543 1.00 10.35 19 GLU B N 1
ATOM 1592 C CA . GLU B 1 22 ? -7.529 16.841 54.988 1.00 11.22 19 GLU B CA 1
ATOM 1593 C C . GLU B 1 22 ? -6.561 17.491 55.968 1.00 11.05 19 GLU B C 1
ATOM 1594 O O . GLU B 1 22 ? -5.448 16.994 56.155 1.00 11.52 19 GLU B O 1
ATOM 1600 N N . SER B 1 23 ? -6.975 18.602 56.604 1.00 11.05 20 SER B N 1
ATOM 1601 C CA . SER B 1 23 ? -6.096 19.279 57.554 1.00 12.04 20 SER B CA 1
ATOM 1602 C C . SER B 1 23 ? -5.853 18.431 58.795 1.00 11.10 20 SER B C 1
ATOM 1603 O O . SER B 1 23 ? -4.742 18.410 59.320 1.00 11.86 20 SER B O 1
ATOM 1606 N N . ILE B 1 24 ? -6.872 17.731 59.285 1.00 11.12 21 ILE B N 1
ATOM 1607 C CA . ILE B 1 24 ? -6.690 16.843 60.436 1.00 9.92 21 ILE B CA 1
ATOM 1608 C C . ILE B 1 24 ? -5.682 15.744 60.117 1.00 10.36 21 ILE B C 1
ATOM 1609 O O . ILE B 1 24 ? -4.783 15.451 60.913 1.00 11.18 21 ILE B O 1
ATOM 1614 N N . PHE B 1 25 ? -5.794 15.120 58.942 1.00 10.04 22 PHE B N 1
ATOM 1615 C CA . PHE B 1 25 ? -4.847 14.056 58.607 1.00 9.71 22 PHE B CA 1
ATOM 1616 C C . PHE B 1 25 ? -3.451 14.618 58.391 1.00 10.48 22 PHE B C 1
ATOM 1617 O O . PHE B 1 25 ? -2.467 13.996 58.792 1.00 11.68 22 PHE B O 1
ATOM 1625 N N . LYS B 1 26 ? -3.338 15.822 57.801 1.00 11.09 23 LYS B N 1
ATOM 1626 C CA . LYS B 1 26 ? -2.017 16.432 57.654 1.00 11.84 23 LYS B CA 1
ATOM 1627 C C . LYS B 1 26 ? -1.415 16.754 59.009 1.00 12.44 23 LYS B C 1
ATOM 1628 O O . LYS B 1 26 ? -0.222 16.515 59.226 1.00 13.19 23 LYS B O 1
ATOM 1634 N N . ASP B 1 27 ? -2.215 17.288 59.935 1.00 13.24 24 ASP B N 1
ATOM 1635 C CA . ASP B 1 27 ? -1.689 17.615 61.260 1.00 13.13 24 ASP B CA 1
ATOM 1636 C C . ASP B 1 27 ? -1.119 16.380 61.933 1.00 12.97 24 ASP B C 1
ATOM 1637 O O . ASP B 1 27 ? -0.116 16.463 62.644 1.00 16.97 24 ASP B O 1
ATOM 1642 N N . ALA B 1 28 ? -1.765 15.228 61.741 1.00 11.27 25 ALA B N 1
ATOM 1643 C CA . ALA B 1 28 ? -1.354 13.966 62.332 1.00 11.85 25 ALA B CA 1
ATOM 1644 C C . ALA B 1 28 ? -0.303 13.235 61.500 1.00 12.22 25 ALA B C 1
ATOM 1645 O O . ALA B 1 28 ? 0.136 12.157 61.912 1.00 13.77 25 ALA B O 1
ATOM 1647 N N . LYS B 1 29 ? 0.087 13.783 60.341 1.00 11.17 26 LYS B N 1
ATOM 1648 C CA . LYS B 1 29 ? 1.086 13.169 59.460 1.00 10.82 26 LYS B CA 1
ATOM 1649 C C . LYS B 1 29 ? 0.656 11.780 58.984 1.00 11.25 26 LYS B C 1
ATOM 1650 O O . LYS B 1 29 ? 1.465 10.849 58.909 1.00 13.11 26 LYS B O 1
ATOM 1656 N N . ILE B 1 30 ? -0.620 11.642 58.649 1.00 10.70 27 ILE B N 1
ATOM 1657 C CA . ILE B 1 30 ? -1.188 10.394 58.152 1.00 10.15 27 ILE B CA 1
ATOM 1658 C C . ILE B 1 30 ? -1.460 10.584 56.660 1.00 9.99 27 ILE B C 1
ATOM 1659 O O . ILE B 1 30 ? -2.345 11.371 56.290 1.00 11.00 27 ILE B O 1
ATOM 1664 N N . PRO B 1 31 ? -0.769 9.881 55.771 1.00 9.83 28 PRO B N 1
ATOM 1665 C CA . PRO B 1 31 ? -1.077 10.006 54.337 1.00 10.64 28 PRO B CA 1
ATOM 1666 C C . PRO B 1 31 ? -2.399 9.317 54.027 1.00 9.41 28 PRO B C 1
ATOM 1667 O O . PRO B 1 31 ? -2.777 8.329 54.662 1.00 10.05 28 PRO B O 1
ATOM 1671 N N . VAL B 1 32 ? -3.074 9.807 52.993 1.00 10.44 29 VAL B N 1
ATOM 1672 C CA . VAL B 1 32 ? -4.249 9.144 52.456 1.00 10.00 29 VAL B CA 1
ATOM 1673 C C . VAL B 1 32 ? -3.972 8.790 51.000 1.00 11.10 29 VAL B C 1
ATOM 1674 O O . VAL B 1 32 ? -3.145 9.421 50.330 1.00 13.50 29 VAL B O 1
ATOM 1678 N N . SER B 1 33 ? -4.663 7.763 50.512 1.00 10.24 30 SER B N 1
ATOM 1679 C CA . SER B 1 33 ? -4.452 7.276 49.152 1.00 11.52 30 SER B CA 1
ATOM 1680 C C . SER B 1 33 ? -5.623 7.570 48.229 1.00 11.24 30 SER B C 1
ATOM 1681 O O . SER B 1 33 ? -5.624 7.125 47.081 1.00 13.54 30 SER B O 1
ATOM 1684 N N . GLY B 1 34 ? -6.634 8.268 48.711 1.00 10.07 31 GLY B N 1
ATOM 1685 C CA . GLY B 1 34 ? -7.738 8.684 47.875 1.00 12.93 31 GLY B CA 1
ATOM 1686 C C . GLY B 1 34 ? -8.394 9.895 48.498 1.00 10.91 31 GLY B C 1
ATOM 1687 O O . GLY B 1 34 ? -7.959 10.397 49.541 1.00 10.45 31 GLY B O 1
ATOM 1688 N N . PRO B 1 35 ? -9.462 10.378 47.874 1.00 10.89 32 PRO B N 1
ATOM 1689 C CA . PRO B 1 35 ? -10.148 11.572 48.367 1.00 10.89 32 PRO B CA 1
ATOM 1690 C C . PRO B 1 35 ? -11.006 11.265 49.582 1.00 9.88 32 PRO B C 1
ATOM 1691 O O . PRO B 1 35 ? -11.383 10.121 49.836 1.00 10.87 32 PRO B O 1
ATOM 1695 N N . PHE B 1 36 ? -11.318 12.323 50.335 1.00 9.44 33 PHE B N 1
ATOM 1696 C CA . PHE B 1 36 ? -12.316 12.231 51.397 1.00 9.96 33 PHE B CA 1
ATOM 1697 C C . PHE B 1 36 ? -13.710 12.315 50.778 1.00 10.90 33 PHE B C 1
ATOM 1698 O O . PHE B 1 36 ? -14.005 13.264 50.047 1.00 12.63 33 PHE B O 1
ATOM 1706 N N . LEU B 1 37 ? -14.545 11.314 51.037 1.00 11.05 34 LEU B N 1
ATOM 1707 C CA . LEU B 1 37 ? -15.925 11.290 50.552 1.00 12.24 34 LEU B CA 1
ATOM 1708 C C . LEU B 1 37 ? -16.809 11.639 51.744 1.00 10.18 34 LEU B C 1
ATOM 1709 O O . LEU B 1 37 ? -16.992 10.829 52.656 1.00 10.68 34 LEU B O 1
ATOM 1714 N N . VAL B 1 38 ? -17.318 12.865 51.771 1.00 11.32 35 VAL B N 1
ATOM 1715 C CA . VAL B 1 38 ? -18.045 13.372 52.924 1.00 12.04 35 VAL B CA 1
ATOM 1716 C C . VAL B 1 38 ? -19.536 13.245 52.651 1.00 14.01 35 VAL B C 1
ATOM 1717 O O . VAL B 1 38 ? -20.035 13.750 51.635 1.00 16.71 35 VAL B O 1
ATOM 1721 N N . LYS B 1 39 ? -20.234 12.547 53.545 1.00 12.42 36 LYS B N 1
ATOM 1722 C CA . LYS B 1 39 ? -21.679 12.409 53.462 1.00 14.40 36 LYS B CA 1
ATOM 1723 C C . LYS B 1 39 ? -22.310 13.366 54.461 1.00 17.16 36 LYS B C 1
ATOM 1724 O O . LYS B 1 39 ? -21.849 14.502 54.568 1.00 23.21 36 LYS B O 1
ATOM 1730 N N . THR B 1 40 ? -23.314 12.964 55.219 1.00 17.22 37 THR B N 1
ATOM 1731 C CA . THR B 1 40 ? -23.931 13.882 56.182 1.00 17.36 37 THR B CA 1
ATOM 1732 C C . THR B 1 40 ? -23.747 13.283 57.574 1.00 14.29 37 THR B C 1
ATOM 1733 O O . THR B 1 40 ? -24.467 12.368 57.968 1.00 15.39 37 THR B O 1
ATOM 1737 N N . GLY B 1 41 ? -22.772 13.802 58.306 1.00 12.21 38 GLY B N 1
ATOM 1738 C CA . GLY B 1 41 ? -22.432 13.296 59.617 1.00 11.96 38 GLY B CA 1
ATOM 1739 C C . GLY B 1 41 ? -21.288 12.314 59.643 1.00 11.15 38 GLY B C 1
ATOM 1740 O O . GLY B 1 41 ? -20.861 11.921 60.737 1.00 11.23 38 GLY B O 1
ATOM 1741 N N . TYR B 1 42 ? -20.807 11.885 58.481 1.00 10.71 39 TYR B N 1
ATOM 1742 C CA . TYR B 1 42 ? -19.767 10.875 58.399 1.00 10.32 39 TYR B CA 1
ATOM 1743 C C . TYR B 1 42 ? -19.083 10.998 57.053 1.00 10.16 39 TYR B C 1
ATOM 1744 O O . TYR B 1 42 ? -19.566 11.694 56.149 1.00 10.52 39 TYR B O 1
ATOM 1753 N N . ALA B 1 43 ? -17.923 10.343 56.936 1.00 9.78 40 ALA B N 1
ATOM 1754 C CA . ALA B 1 43 ? -17.111 10.396 55.728 1.00 9.76 40 ALA B CA 1
ATOM 1755 C C . ALA B 1 43 ? -16.324 9.111 55.600 1.00 8.39 40 ALA B C 1
ATOM 1756 O O . ALA B 1 43 ? -16.190 8.345 56.561 1.00 9.04 40 ALA B O 1
ATOM 1758 N N . PHE B 1 44 ? -15.745 8.914 54.421 1.00 9.93 41 PHE B N 1
ATOM 1759 C CA . PHE B 1 44 ? -14.842 7.797 54.173 1.00 9.90 41 PHE B CA 1
ATOM 1760 C C . PHE B 1 44 ? -13.547 8.312 53.577 1.00 9.90 41 PHE B C 1
ATOM 1761 O O . PHE B 1 44 ? -13.554 9.268 52.790 1.00 10.83 41 PHE B O 1
ATOM 1769 N N . VAL B 1 45 ? -12.444 7.627 53.905 1.00 8.94 42 VAL B N 1
ATOM 1770 C CA . VAL B 1 45 ? -11.172 7.856 53.228 1.00 9.47 42 VAL B CA 1
ATOM 1771 C C . VAL B 1 45 ? -10.369 6.568 53.331 1.00 9.06 42 VAL B C 1
ATOM 1772 O O . VAL B 1 45 ? -10.525 5.804 54.286 1.00 10.32 42 VAL B O 1
ATOM 1776 N N A ASP B 1 46 ? -9.451 6.382 52.381 0.54 10.24 43 ASP B N 1
ATOM 1777 N N B ASP B 1 46 ? -9.492 6.328 52.356 0.46 9.10 43 ASP B N 1
ATOM 1778 C CA A ASP B 1 46 ? -8.529 5.258 52.332 0.54 10.46 43 ASP B CA 1
ATOM 1779 C CA B ASP B 1 46 ? -8.563 5.207 52.422 0.46 10.66 43 ASP B CA 1
ATOM 1780 C C A ASP B 1 46 ? -7.118 5.714 52.675 0.54 9.96 43 ASP B C 1
ATOM 1781 C C B ASP B 1 46 ? -7.135 5.678 52.660 0.46 10.01 43 ASP B C 1
ATOM 1782 O O A ASP B 1 46 ? -6.702 6.816 52.308 0.54 10.65 43 ASP B O 1
ATOM 1783 O O B ASP B 1 46 ? -6.724 6.748 52.207 0.46 10.23 43 ASP B O 1
ATOM 1792 N N . CYS B 1 47 ? -6.385 4.851 53.367 1.00 10.36 44 CYS B N 1
ATOM 1793 C CA . CYS B 1 47 ? -4.968 5.034 53.607 1.00 10.08 44 CYS B CA 1
ATOM 1794 C C . CYS B 1 47 ? -4.157 4.072 52.748 1.00 11.79 44 CYS B C 1
ATOM 1795 O O . CYS B 1 47 ? -4.688 3.075 52.235 1.00 12.40 44 CYS B O 1
ATOM 1798 N N . PRO B 1 48 ? -2.855 4.341 52.570 1.00 11.76 45 PRO B N 1
ATOM 1799 C CA . PRO B 1 48 ? -2.066 3.517 51.635 1.00 13.04 45 PRO B CA 1
ATOM 1800 C C . PRO B 1 48 ? -1.909 2.076 52.072 1.00 14.29 45 PRO B C 1
ATOM 1801 O O . PRO B 1 48 ? -1.684 1.215 51.212 1.00 16.02 45 PRO B O 1
ATOM 1805 N N . ASP B 1 49 ? -1.959 1.783 53.366 1.00 12.81 46 ASP B N 1
ATOM 1806 C CA . ASP B 1 49 ? -1.837 0.407 53.832 1.00 13.97 46 ASP B CA 1
ATOM 1807 C C . ASP B 1 49 ? -2.507 0.296 55.198 1.00 12.52 46 ASP B C 1
ATOM 1808 O O . ASP B 1 49 ? -3.002 1.288 55.752 1.00 12.44 46 ASP B O 1
ATOM 1813 N N . GLU B 1 50 ? -2.497 -0.928 55.749 1.00 13.82 47 GLU B N 1
ATOM 1814 C CA . GLU B 1 50 ? -3.169 -1.198 57.015 1.00 14.36 47 GLU B CA 1
ATOM 1815 C C . GLU B 1 50 ? -2.476 -0.521 58.187 1.00 12.04 47 GLU B C 1
ATOM 1816 O O . GLU B 1 50 ? -3.139 -0.142 59.165 1.00 13.18 47 GLU B O 1
ATOM 1822 N N . SER B 1 51 ? -1.158 -0.367 58.111 1.00 14.09 48 SER B N 1
ATOM 1823 C CA A SER B 1 51 ? -0.397 0.268 59.178 0.47 14.37 48 SER B CA 1
ATOM 1824 C CA B SER B 1 51 ? -0.422 0.262 59.197 0.53 14.28 48 SER B CA 1
ATOM 1825 C C . SER B 1 51 ? -0.795 1.732 59.335 1.00 11.90 48 SER B C 1
ATOM 1826 O O . SER B 1 51 ? -1.004 2.213 60.448 1.00 12.19 48 SER B O 1
ATOM 1831 N N . TRP B 1 52 ? -0.900 2.457 58.219 1.00 11.30 49 TRP B N 1
ATOM 1832 C CA . TRP B 1 52 ? -1.328 3.850 58.280 1.00 10.86 49 TRP B CA 1
ATOM 1833 C C . TRP B 1 52 ? -2.760 3.979 58.764 1.00 9.59 49 TRP B C 1
ATOM 1834 O O . TRP B 1 52 ? -3.076 4.888 59.540 1.00 10.41 49 TRP B O 1
ATOM 1845 N N . ALA B 1 53 ? -3.651 3.079 58.336 1.00 9.87 50 ALA B N 1
ATOM 1846 C CA . ALA B 1 53 ? -5.033 3.161 58.788 1.00 10.85 50 ALA B CA 1
ATOM 1847 C C . ALA B 1 53 ? -5.128 2.979 60.291 1.00 9.57 50 ALA B C 1
ATOM 1848 O O . ALA B 1 53 ? -5.849 3.722 60.969 1.00 10.31 50 ALA B O 1
ATOM 1850 N N . LEU B 1 54 ? -4.379 2.025 60.843 1.00 10.29 51 LEU B N 1
ATOM 1851 C CA . LEU B 1 54 ? -4.393 1.825 62.285 1.00 10.53 51 LEU B CA 1
ATOM 1852 C C . LEU B 1 54 ? -3.770 3.016 63.012 1.00 10.39 51 LEU B C 1
ATOM 1853 O O . LEU B 1 54 ? -4.272 3.435 64.065 1.00 11.69 51 LEU B O 1
ATOM 1858 N N . LYS B 1 55 ? -2.689 3.582 62.467 1.00 10.81 52 LYS B N 1
ATOM 1859 C CA . LYS B 1 55 ? -2.113 4.784 63.074 1.00 12.37 52 LYS B CA 1
ATOM 1860 C C . LYS B 1 55 ? -3.136 5.907 63.141 1.00 11.78 52 LYS B C 1
ATOM 1861 O O . LYS B 1 55 ? -3.203 6.643 64.137 1.00 12.49 52 LYS B O 1
ATOM 1867 N N . ALA B 1 56 ? -3.935 6.069 62.076 1.00 9.58 53 ALA B N 1
ATOM 1868 C CA . ALA B 1 56 ? -4.954 7.112 62.063 1.00 10.64 53 ALA B CA 1
ATOM 1869 C C . ALA B 1 56 ? -6.009 6.870 63.125 1.00 9.93 53 ALA B C 1
ATOM 1870 O O . ALA B 1 56 ? -6.400 7.793 63.848 1.00 11.45 53 ALA B O 1
ATOM 1872 N N . ILE B 1 57 ? -6.481 5.630 63.252 1.00 9.39 54 ILE B N 1
ATOM 1873 C CA . ILE B 1 57 ? -7.477 5.323 64.275 1.00 10.12 54 ILE B CA 1
ATOM 1874 C C . ILE B 1 57 ? -6.934 5.654 65.656 1.00 11.06 54 ILE B C 1
ATOM 1875 O O . ILE B 1 57 ? -7.587 6.326 66.466 1.00 11.85 54 ILE B O 1
ATOM 1880 N N A GLU B 1 58 ? -5.699 5.233 65.932 0.56 11.48 55 GLU B N 1
ATOM 1881 N N B GLU B 1 58 ? -5.712 5.193 65.934 0.44 11.07 55 GLU B N 1
ATOM 1882 C CA A GLU B 1 58 ? -5.150 5.424 67.266 0.56 13.91 55 GLU B CA 1
ATOM 1883 C CA B GLU B 1 58 ? -5.102 5.411 67.236 0.44 12.47 55 GLU B CA 1
ATOM 1884 C C A GLU B 1 58 ? -4.787 6.879 67.551 0.56 13.65 55 GLU B C 1
ATOM 1885 C C B GLU B 1 58 ? -4.893 6.896 67.518 0.44 12.86 55 GLU B C 1
ATOM 1886 O O A GLU B 1 58 ? -4.894 7.320 68.698 0.56 17.44 55 GLU B O 1
ATOM 1887 O O B GLU B 1 58 ? -5.231 7.378 68.604 0.44 14.67 55 GLU B O 1
ATOM 1898 N N . ALA B 1 59 ? -4.383 7.649 66.538 1.00 12.66 56 ALA B N 1
ATOM 1899 C CA . ALA B 1 59 ? -4.058 9.053 66.772 1.00 13.85 56 ALA B CA 1
ATOM 1900 C C . ALA B 1 59 ? -5.296 9.938 66.813 1.00 12.19 56 ALA B C 1
ATOM 1901 O O . ALA B 1 59 ? -5.307 10.965 67.500 1.00 14.65 56 ALA B O 1
ATOM 1903 N N . LEU B 1 60 ? -6.364 9.572 66.104 1.00 11.24 57 LEU B N 1
ATOM 1904 C CA . LEU B 1 60 ? -7.438 10.527 65.870 1.00 10.87 57 LEU B CA 1
ATOM 1905 C C . LEU B 1 60 ? -8.713 10.185 66.605 1.00 10.52 57 LEU B C 1
ATOM 1906 O O . LEU B 1 60 ? -9.413 11.097 67.049 1.00 10.94 57 LEU B O 1
ATOM 1911 N N . SER B 1 61 ? -9.074 8.900 66.710 1.00 10.04 58 SER B N 1
ATOM 1912 C CA . SER B 1 61 ? -10.432 8.568 67.121 1.00 10.90 58 SER B CA 1
ATOM 1913 C C . SER B 1 61 ? -10.682 8.978 68.563 1.00 12.38 58 SER B C 1
ATOM 1914 O O . SER B 1 61 ? -9.968 8.552 69.471 1.00 13.43 58 SER B O 1
ATOM 1917 N N . GLY B 1 62 ? -11.700 9.812 68.773 1.00 12.36 59 GLY B N 1
ATOM 1918 C CA . GLY B 1 62 ? -12.037 10.295 70.089 1.00 13.25 59 GLY B CA 1
ATOM 1919 C C . GLY B 1 62 ? -11.104 11.346 70.624 1.00 14.19 59 GLY B C 1
ATOM 1920 O O . GLY B 1 62 ? -11.300 11.799 71.760 1.00 19.66 59 GLY B O 1
ATOM 1921 N N . LYS B 1 63 ? -10.103 11.749 69.855 1.00 14.16 60 LYS B N 1
ATOM 1922 C CA . LYS B 1 63 ? -9.049 12.624 70.344 1.00 15.85 60 LYS B CA 1
ATOM 1923 C C . LYS B 1 63 ? -9.015 13.983 69.674 1.00 16.69 60 LYS B C 1
ATOM 1924 O O . LYS B 1 63 ? -8.665 14.962 70.320 1.00 26.89 60 LYS B O 1
ATOM 1930 N N . ILE B 1 64 ? -9.386 14.085 68.426 1.00 12.68 61 ILE B N 1
ATOM 1931 C CA . ILE B 1 64 ? -9.380 15.344 67.689 1.00 13.82 61 ILE B CA 1
ATOM 1932 C C . ILE B 1 64 ? -10.806 15.849 67.661 1.00 12.37 61 ILE B C 1
ATOM 1933 O O . ILE B 1 64 ? -11.736 15.073 67.436 1.00 13.33 61 ILE B O 1
ATOM 1938 N N . GLU B 1 65 ? -10.984 17.139 67.885 1.00 15.43 62 GLU B N 1
ATOM 1939 C CA . GLU B 1 65 ? -12.300 17.759 67.829 1.00 15.80 62 GLU B CA 1
ATOM 1940 C C . GLU B 1 65 ? -12.439 18.606 66.569 1.00 13.91 62 GLU B C 1
ATOM 1941 O O . GLU B 1 65 ? -11.474 19.219 66.101 1.00 15.70 62 GLU B O 1
ATOM 1947 N N . LEU B 1 66 ? -13.630 18.587 66.000 1.00 13.49 63 LEU B N 1
ATOM 1948 C CA . LEU B 1 66 ? -13.965 19.416 64.851 1.00 11.61 63 LEU B CA 1
ATOM 1949 C C . LEU B 1 66 ? -15.363 19.955 65.110 1.00 12.24 63 LEU B C 1
ATOM 1950 O O . LEU B 1 66 ? -16.278 19.182 65.407 1.00 12.87 63 LEU B O 1
ATOM 1955 N N . HIS B 1 67 ? -15.524 21.272 65.044 1.00 11.96 64 HIS B N 1
ATOM 1956 C CA . HIS B 1 67 ? -16.841 21.891 65.282 1.00 12.39 64 HIS B CA 1
ATOM 1957 C C . HIS B 1 67 ? -17.388 21.521 66.653 1.00 12.58 64 HIS B C 1
ATOM 1958 O O . HIS B 1 67 ? -18.597 21.399 66.843 1.00 13.36 64 HIS B O 1
ATOM 1965 N N . GLY B 1 68 ? -16.507 21.331 67.624 1.00 13.00 65 GLY B N 1
ATOM 1966 C CA . GLY B 1 68 ? -16.931 21.086 68.983 1.00 16.02 65 GLY B CA 1
ATOM 1967 C C . GLY B 1 68 ? -17.215 19.648 69.332 1.00 19.79 65 GLY B C 1
ATOM 1968 O O . GLY B 1 68 ? -17.676 19.391 70.450 1.00 24.23 65 GLY B O 1
ATOM 1969 N N . LYS B 1 69 ? -16.954 18.709 68.414 1.00 18.29 66 LYS B N 1
ATOM 1970 C CA . LYS B 1 69 ? -17.357 17.308 68.534 1.00 21.17 66 LYS B CA 1
ATOM 1971 C C . LYS B 1 69 ? -16.088 16.476 68.371 1.00 17.36 66 LYS B C 1
ATOM 1972 O O . LYS B 1 69 ? -15.329 16.725 67.429 1.00 16.78 66 LYS B O 1
ATOM 1978 N N . PRO B 1 70 ? -15.827 15.477 69.229 1.00 16.72 67 PRO B N 1
ATOM 1979 C CA . PRO B 1 70 ? -14.706 14.559 68.959 1.00 14.70 67 PRO B CA 1
ATOM 1980 C C . PRO B 1 70 ? -15.025 13.635 67.792 1.00 12.82 67 PRO B C 1
ATOM 1981 O O . PRO B 1 70 ? -16.049 12.953 67.776 1.00 15.25 67 PRO B O 1
ATOM 1985 N N . ILE B 1 71 ? -14.121 13.594 66.819 1.00 10.97 68 ILE B N 1
ATOM 1986 C CA . ILE B 1 71 ? -14.374 12.763 65.645 1.00 10.53 68 ILE B CA 1
ATOM 1987 C C . ILE B 1 71 ? -14.190 11.298 66.001 1.00 10.25 68 ILE B C 1
ATOM 1988 O O . ILE B 1 71 ? -13.455 10.938 66.931 1.00 12.11 68 ILE B O 1
ATOM 1993 N N . GLU B 1 72 ? -14.877 10.435 65.266 1.00 10.23 69 GLU B N 1
ATOM 1994 C CA . GLU B 1 72 ? -14.645 9.000 65.319 1.00 10.85 69 GLU B CA 1
ATOM 1995 C C . GLU B 1 72 ? -13.848 8.631 64.082 1.00 10.17 69 GLU B C 1
ATOM 1996 O O . GLU B 1 72 ? -14.159 9.108 62.996 1.00 9.95 69 GLU B O 1
ATOM 2002 N N . VAL B 1 73 ? -12.822 7.794 64.235 1.00 9.72 70 VAL B N 1
ATOM 2003 C CA . VAL B 1 73 ? -12.089 7.244 63.101 1.00 9.03 70 VAL B CA 1
ATOM 2004 C C . VAL B 1 73 ? -11.950 5.753 63.347 1.00 9.05 70 VAL B C 1
ATOM 2005 O O . VAL B 1 73 ? -11.366 5.345 64.360 1.00 11.00 70 VAL B O 1
ATOM 2009 N N . GLU B 1 74 ? -12.537 4.938 62.458 1.00 8.78 71 GLU B N 1
ATOM 2010 C CA . GLU B 1 74 ? -12.626 3.501 62.677 1.00 9.56 71 GLU B CA 1
ATOM 2011 C C . GLU B 1 74 ? -12.463 2.767 61.360 1.00 9.21 71 GLU B C 1
ATOM 2012 O O . GLU B 1 74 ? -12.634 3.342 60.294 1.00 9.66 71 GLU B O 1
ATOM 2018 N N . HIS B 1 75 ? -12.179 1.476 61.432 1.00 8.91 72 HIS B N 1
ATOM 2019 C CA . HIS B 1 75 ? -12.233 0.671 60.214 1.00 10.14 72 HIS B CA 1
ATOM 2020 C C . HIS B 1 75 ? -13.627 0.726 59.594 1.00 9.36 72 HIS B C 1
ATOM 2021 O O . HIS B 1 75 ? -14.636 0.563 60.285 1.00 10.94 72 HIS B O 1
ATOM 2028 N N . SER B 1 76 ? -13.693 0.997 58.284 1.00 10.45 73 SER B N 1
ATOM 2029 C CA . SER B 1 76 ? -14.971 0.954 57.582 1.00 11.41 73 SER B CA 1
ATOM 2030 C C . SER B 1 76 ? -15.360 -0.497 57.354 1.00 12.13 73 SER B C 1
ATOM 2031 O O . SER B 1 76 ? -14.599 -1.251 56.749 1.00 14.83 73 SER B O 1
ATOM 2034 N N . VAL B 1 77 ? -16.518 -0.905 57.862 1.00 11.94 74 VAL B N 1
ATOM 2035 C CA . VAL B 1 77 ? -16.949 -2.298 57.709 1.00 13.08 74 VAL B CA 1
ATOM 2036 C C . VAL B 1 77 ? -18.405 -2.278 57.271 1.00 14.39 74 VAL B C 1
ATOM 2037 O O . VAL B 1 77 ? -19.271 -1.907 58.069 1.00 14.24 74 VAL B O 1
ATOM 2041 N N . PRO B 1 78 ? -18.718 -2.695 56.043 1.00 15.07 75 PRO B N 1
ATOM 2042 C CA . PRO B 1 78 ? -20.117 -2.826 55.641 1.00 17.78 75 PRO B CA 1
ATOM 2043 C C . PRO B 1 78 ? -20.870 -3.730 56.602 1.00 16.90 75 PRO B C 1
ATOM 2044 O O . PRO B 1 78 ? -20.320 -4.693 57.146 1.00 15.60 75 PRO B O 1
ATOM 2048 N N . LYS B 1 79 ? -22.162 -3.444 56.768 1.00 16.99 76 LYS B N 1
ATOM 2049 C CA . LYS B 1 79 ? -22.977 -4.169 57.735 1.00 18.15 76 LYS B CA 1
ATOM 2050 C C . LYS B 1 79 ? -22.900 -5.675 57.520 1.00 18.60 76 LYS B C 1
ATOM 2051 O O . LYS B 1 79 ? -22.763 -6.447 58.483 1.00 19.79 76 LYS B O 1
ATOM 2057 N N . ARG B 1 80 ? -22.929 -6.116 56.266 1.00 18.65 77 ARG B N 1
ATOM 2058 C CA . ARG B 1 80 ? -22.920 -7.545 55.982 1.00 21.78 77 ARG B CA 1
ATOM 2059 C C . ARG B 1 80 ? -21.604 -8.220 56.346 1.00 21.30 77 ARG B C 1
ATOM 2060 O O . ARG B 1 80 ? -21.554 -9.450 56.374 1.00 23.44 77 ARG B O 1
ATOM 2068 N N . GLN B 1 81 ? -20.548 -7.455 56.625 1.00 17.71 78 GLN B N 1
ATOM 2069 C CA . GLN B 1 81 ? -19.258 -7.997 57.019 1.00 17.17 78 GLN B CA 1
ATOM 2070 C C . GLN B 1 81 ? -18.987 -7.860 58.516 1.00 14.74 78 GLN B C 1
ATOM 2071 O O . GLN B 1 81 ? -17.879 -8.157 58.971 1.00 13.60 78 GLN B O 1
ATOM 2077 N N . ARG B 1 82 ? -19.975 -7.436 59.293 1.00 13.33 79 ARG B N 1
ATOM 2078 C CA . ARG B 1 82 ? -19.848 -7.361 60.754 1.00 13.50 79 ARG B CA 1
ATOM 2079 C C . ARG B 1 82 ? -20.378 -8.681 61.284 1.00 13.87 79 ARG B C 1
ATOM 2080 O O . ARG B 1 82 ? -21.585 -8.860 61.473 1.00 16.02 79 ARG B O 1
ATOM 2088 N N . ILE B 1 83 ? -19.477 -9.648 61.466 1.00 13.37 80 ILE B N 1
ATOM 2089 C CA . ILE B 1 83 ? -19.893 -11.003 61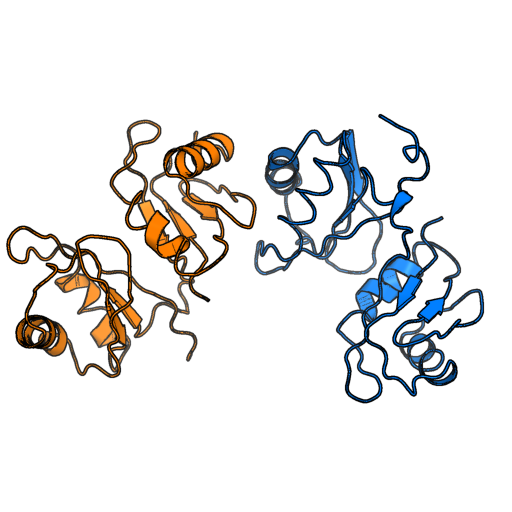.792 1.00 13.84 80 ILE B CA 1
ATOM 2090 C C . ILE B 1 83 ? -19.070 -11.498 62.987 1.00 11.63 80 ILE B C 1
ATOM 2091 O O . ILE B 1 83 ? -19.392 -11.164 64.132 1.00 13.42 80 ILE B O 1
ATOM 2096 N N A ARG B 1 84 ? -17.993 -12.255 62.750 0.50 11.94 81 ARG B N 1
ATOM 2097 N N B ARG B 1 84 ? -17.998 -12.271 62.731 0.50 12.02 81 ARG B N 1
ATOM 2098 C CA A ARG B 1 84 ? -17.263 -12.886 63.852 0.50 11.86 81 ARG B CA 1
ATOM 2099 C CA B ARG B 1 84 ? -17.238 -12.945 63.790 0.50 12.22 81 ARG B CA 1
ATOM 2100 C C A ARG B 1 84 ? -16.025 -12.124 64.308 0.50 10.83 81 ARG B C 1
ATOM 2101 C C B ARG B 1 84 ? -15.989 -12.192 64.248 0.50 11.18 81 ARG B C 1
ATOM 2102 O O A ARG B 1 84 ? -15.475 -12.447 65.370 0.50 11.43 81 ARG B O 1
ATOM 2103 O O B ARG B 1 84 ? -15.399 -12.577 65.266 0.50 12.11 81 ARG B O 1
ATOM 2118 N N . LYS B 1 85 ? -15.565 -11.143 63.547 1.00 11.24 82 LYS B N 1
ATOM 2119 C CA . LYS B 1 85 ? -14.235 -10.586 63.725 1.00 11.34 82 LYS B CA 1
ATOM 2120 C C . LYS B 1 85 ? -14.255 -9.204 64.359 1.00 9.80 82 LYS B C 1
ATOM 2121 O O . LYS B 1 85 ? -15.009 -8.314 63.944 1.00 10.48 82 LYS B O 1
ATOM 2127 N N . LEU B 1 86 ? -13.360 -9.014 65.325 1.00 9.61 83 LEU B N 1
ATOM 2128 C CA . LEU B 1 86 ? -13.228 -7.782 66.086 1.00 9.26 83 LEU B CA 1
ATOM 2129 C C . LEU B 1 86 ? -11.767 -7.396 66.175 1.00 8.99 83 LEU B C 1
ATOM 2130 O O . LEU B 1 86 ? -10.869 -8.239 66.083 1.00 10.43 83 LEU B O 1
ATOM 2135 N N . GLN B 1 87 ? -11.537 -6.104 66.400 1.00 7.97 84 GLN B N 1
ATOM 2136 C CA . GLN B 1 87 ? -10.219 -5.605 66.772 1.00 8.56 84 GLN B CA 1
ATOM 2137 C C . GLN B 1 87 ? -10.310 -4.951 68.141 1.00 8.25 84 GLN B C 1
ATOM 2138 O O . GLN B 1 87 ? -11.259 -4.216 68.428 1.00 9.96 84 GLN B O 1
ATOM 2144 N N . ILE B 1 88 ? -9.342 -5.259 68.998 1.00 8.67 85 ILE B N 1
ATOM 2145 C CA . ILE B 1 88 ? -9.244 -4.703 70.341 1.00 9.06 85 ILE B CA 1
ATOM 2146 C C . ILE B 1 88 ? -8.006 -3.831 70.408 1.00 8.29 85 ILE B C 1
ATOM 2147 O O . ILE B 1 88 ? -6.919 -4.293 70.075 1.00 10.08 85 ILE B O 1
ATOM 2152 N N A ARG B 1 89 ? -8.175 -2.578 70.849 0.60 9.99 86 ARG B N 1
ATOM 2153 N N B ARG B 1 89 ? -8.161 -2.588 70.858 0.40 8.10 86 ARG B N 1
ATOM 2154 C CA A ARG B 1 89 ? -7.108 -1.590 70.948 0.60 10.90 86 ARG B CA 1
ATOM 2155 C CA B ARG B 1 89 ? -7.041 -1.672 70.994 0.40 8.42 86 ARG B CA 1
ATOM 2156 C C A ARG B 1 89 ? -6.996 -1.100 72.384 0.60 10.48 86 ARG B C 1
ATOM 2157 C C B ARG B 1 89 ? -7.056 -1.073 72.394 0.40 8.85 86 ARG B C 1
ATOM 2158 O O A ARG B 1 89 ? -7.865 -1.358 73.224 0.60 10.86 86 ARG B O 1
ATOM 2159 O O B ARG B 1 89 ? -8.002 -1.267 73.165 0.40 9.76 86 ARG B O 1
ATOM 2174 N N A ASN B 1 90 ? -5.909 -0.363 72.641 0.60 10.48 87 ASN B N 1
ATOM 2175 N N B ASN B 1 90 ? -5.982 -0.344 72.715 0.40 10.26 87 ASN B N 1
ATOM 2176 C CA A ASN B 1 90 ? -5.631 0.233 73.955 0.60 12.14 87 ASN B CA 1
ATOM 2177 C CA B ASN B 1 90 ? -5.757 0.214 74.053 0.40 11.11 87 ASN B CA 1
ATOM 2178 C C A ASN B 1 90 ? -5.414 -0.822 75.035 0.60 12.33 87 ASN B C 1
ATOM 2179 C C B ASN B 1 90 ? -5.450 -0.863 75.082 0.40 11.55 87 ASN B C 1
ATOM 2180 O O A ASN B 1 90 ? -5.710 -0.591 76.209 0.60 13.28 87 ASN B O 1
ATOM 2181 O O B ASN B 1 90 ? -5.723 -0.687 76.271 0.40 11.47 87 ASN B O 1
ATOM 2190 N N . ILE B 1 91 ? -4.879 -1.976 74.640 1.00 10.89 88 ILE B N 1
ATOM 2191 C CA . ILE B 1 91 ? -4.511 -3.045 75.578 1.00 11.33 88 ILE B CA 1
ATOM 2192 C C . ILE B 1 91 ? -3.256 -2.621 76.341 1.00 11.89 88 ILE B C 1
ATOM 2193 O O . ILE B 1 91 ? -2.289 -2.147 75.721 1.00 13.04 88 ILE B O 1
ATOM 2198 N N . PRO B 1 92 ? -3.217 -2.758 77.664 1.00 13.16 89 PRO B N 1
ATOM 2199 C CA . PRO B 1 92 ? -1.985 -2.433 78.425 1.00 16.70 89 PRO B CA 1
ATOM 2200 C C . PRO B 1 92 ? -0.768 -3.137 77.833 1.00 18.40 89 PRO B C 1
ATOM 2201 O O . PRO B 1 92 ? -0.827 -4.320 77.498 1.00 17.99 89 PRO B O 1
ATOM 2205 N N . PRO B 1 93 ? 0.357 -2.435 77.675 1.00 22.05 90 PRO B N 1
ATOM 2206 C CA . PRO B 1 93 ? 1.490 -2.958 76.848 1.00 22.32 90 PRO B CA 1
ATOM 2207 C C . PRO B 1 93 ? 2.148 -4.266 77.300 1.00 22.35 90 PRO B C 1
ATOM 2208 O O . PRO B 1 93 ? 2.728 -4.999 76.482 1.00 27.96 90 PRO B O 1
ATOM 2212 N N . HIS B 1 94 ? 2.162 -4.524 78.589 1.00 16.47 91 HIS B N 1
ATOM 2213 C CA . HIS B 1 94 ? 2.733 -5.745 79.164 1.00 13.11 91 HIS B CA 1
ATOM 2214 C C . HIS B 1 94 ? 1.657 -6.673 79.703 1.00 13.88 91 HIS B C 1
ATOM 2215 O O . HIS B 1 94 ? 1.947 -7.525 80.536 1.00 15.84 91 HIS B O 1
ATOM 2222 N N . LEU B 1 95 ? 0.411 -6.504 79.264 1.00 13.88 92 LEU B N 1
ATOM 2223 C CA . LEU B 1 95 ? -0.669 -7.368 79.735 1.00 15.13 92 LEU B CA 1
ATOM 2224 C C . LEU B 1 95 ? -0.319 -8.831 79.489 1.00 17.48 92 LEU B C 1
ATOM 2225 O O . LEU B 1 95 ? 0.062 -9.211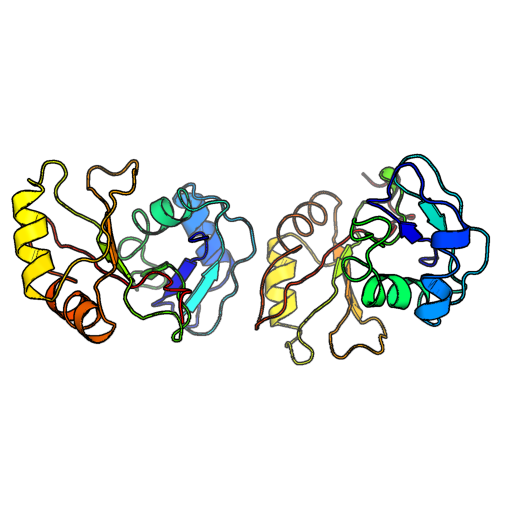 78.383 1.00 20.45 92 LEU B O 1
ATOM 2230 N N . GLN B 1 96 ? -0.484 -9.652 80.520 1.00 17.66 93 GLN B N 1
ATOM 2231 C CA . GLN B 1 96 ? -0.279 -11.083 80.363 1.00 18.42 93 GLN B CA 1
ATOM 2232 C C . GLN B 1 96 ? -1.325 -11.654 79.407 1.00 18.75 93 GLN B C 1
ATOM 2233 O O . GLN B 1 96 ? -2.517 -11.350 79.510 1.00 18.16 93 GLN B O 1
ATOM 2239 N N . TRP B 1 97 ? -0.894 -12.471 78.455 1.00 20.65 94 TRP B N 1
ATOM 2240 C CA . TRP B 1 97 ? -1.879 -13.027 77.532 1.00 24.36 94 TRP B CA 1
ATOM 2241 C C . TRP B 1 97 ? -2.891 -13.921 78.255 1.00 20.10 94 TRP B C 1
ATOM 2242 O O . TRP B 1 97 ? -4.050 -14.008 77.832 1.00 21.39 94 TRP B O 1
ATOM 2253 N N . GLU B 1 98 ? -2.500 -14.527 79.384 1.00 20.25 95 GLU B N 1
ATOM 2254 C CA . GLU B 1 98 ? -3.462 -15.271 80.196 1.00 21.04 95 GLU B CA 1
ATOM 2255 C C . GLU B 1 98 ? -4.620 -14.388 80.641 1.00 17.33 95 GLU B C 1
ATOM 2256 O O . GLU B 1 98 ? -5.764 -14.847 80.702 1.00 17.49 95 GLU B O 1
ATOM 2262 N N . VAL B 1 99 ? -4.343 -13.116 80.958 1.00 16.12 96 VAL B N 1
ATOM 2263 C CA . VAL B 1 99 ? -5.415 -12.217 81.369 1.00 14.50 96 VAL B CA 1
ATOM 2264 C C . VAL B 1 99 ? -6.348 -11.933 80.197 1.00 12.68 96 VAL B C 1
ATOM 2265 O O . VAL B 1 99 ? -7.573 -12.013 80.333 1.00 12.46 96 VAL B O 1
ATOM 2269 N N . LEU B 1 100 ? -5.785 -11.553 79.043 1.00 14.01 97 LEU B N 1
ATOM 2270 C CA . LEU B 1 100 ? -6.628 -11.269 77.887 1.00 13.54 97 LEU B CA 1
ATOM 2271 C C . LEU B 1 100 ? -7.460 -12.487 77.518 1.00 13.03 97 LEU B C 1
ATOM 2272 O O . LEU B 1 100 ? -8.669 -12.378 77.296 1.00 12.66 97 LEU B O 1
ATOM 2277 N N . ASP B 1 101 ? -6.853 -13.669 77.526 1.00 14.13 98 ASP B N 1
ATOM 2278 C CA . ASP B 1 101 ? -7.617 -14.867 77.190 1.00 14.54 98 ASP B CA 1
ATOM 2279 C C . ASP B 1 101 ? -8.771 -15.079 78.164 1.00 12.51 98 ASP B C 1
ATOM 2280 O O . ASP B 1 101 ? -9.887 -15.434 77.754 1.00 12.00 98 ASP B O 1
ATOM 2285 N N . SER B 1 102 ? -8.536 -14.835 79.460 1.00 12.20 99 SER B N 1
ATOM 2286 C CA . SER B 1 102 ? -9.590 -15.053 80.441 1.00 13.03 99 S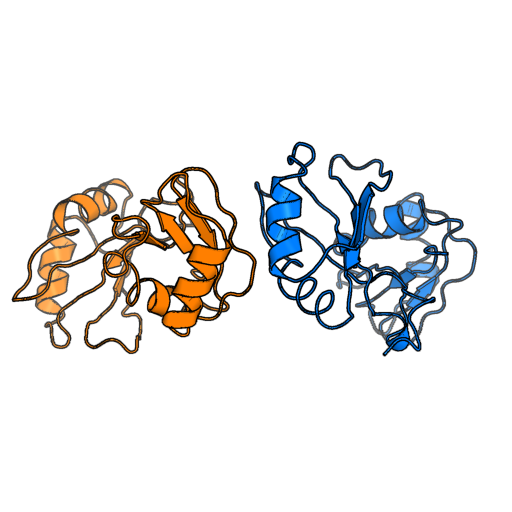ER B CA 1
ATOM 2287 C C . SER B 1 102 ? -10.775 -14.130 80.218 1.00 11.67 99 SER B C 1
ATOM 2288 O O . SER B 1 102 ? -11.893 -14.474 80.599 1.00 13.34 99 SER B O 1
ATOM 2291 N N . LEU B 1 103 ? -10.544 -12.947 79.645 1.00 10.75 100 LEU B N 1
ATOM 2292 C CA . LEU B 1 103 ? -11.636 -12.045 79.302 1.00 11.53 100 LEU B CA 1
ATOM 2293 C C . LEU B 1 103 ? -12.338 -12.537 78.038 1.00 11.68 100 LEU B C 1
ATOM 2294 O O . LEU B 1 103 ? -13.570 -12.624 78.002 1.00 12.72 100 LEU B O 1
ATOM 2299 N N . LEU B 1 104 ? -11.568 -12.889 76.998 1.00 10.83 101 LEU B N 1
ATOM 2300 C CA . LEU B 1 104 ? -12.169 -13.242 75.708 1.00 11.38 101 LEU B CA 1
ATOM 2301 C C . LEU B 1 104 ? -13.071 -14.458 75.818 1.00 10.05 101 LEU B C 1
ATOM 2302 O O . LEU B 1 104 ? -14.143 -14.508 75.197 1.00 11.00 101 LEU B O 1
ATOM 2307 N N . VAL B 1 105 ? -12.629 -15.487 76.539 1.00 10.49 102 VAL B N 1
ATOM 2308 C CA . VAL B 1 105 ? -13.385 -16.732 76.530 1.00 11.97 102 VAL B CA 1
ATOM 2309 C C . VAL B 1 105 ? -14.684 -16.628 77.304 1.00 11.97 102 VAL B C 1
ATOM 2310 O O . VAL B 1 105 ? -15.501 -17.551 77.238 1.00 13.34 102 VAL B O 1
ATOM 2314 N N . GLN B 1 106 ? -14.903 -15.533 78.049 1.00 11.06 103 GLN B N 1
ATOM 2315 C CA . GLN B 1 106 ? -16.198 -15.356 78.688 1.00 12.88 103 GLN B CA 1
ATOM 2316 C C . GLN B 1 106 ? -17.327 -15.190 77.677 1.00 12.22 103 GLN B C 1
ATOM 2317 O O . GLN B 1 106 ? -18.497 -15.369 78.036 1.00 14.38 103 GLN B O 1
ATOM 2323 N N . TYR B 1 107 ? -17.006 -14.908 76.415 1.00 11.52 104 TYR B N 1
ATOM 2324 C CA . TYR B 1 107 ? -18.023 -14.640 75.396 1.00 11.76 104 TYR B CA 1
ATOM 2325 C C . TYR B 1 107 ? -18.096 -15.691 74.298 1.00 12.66 104 TYR B C 1
ATOM 2326 O O . TYR B 1 107 ? -18.965 -15.600 73.427 1.00 14.52 104 TYR B O 1
ATOM 2335 N N . GLY B 1 108 ? -17.222 -16.681 74.309 1.00 12.96 105 GLY B N 1
ATOM 2336 C CA . GLY B 1 108 ? -17.300 -17.708 73.295 1.00 14.82 105 GLY B CA 1
ATOM 2337 C C . GLY B 1 108 ? -15.959 -18.389 73.131 1.00 14.40 105 GLY B C 1
ATOM 2338 O O . GLY B 1 108 ? -15.054 -18.249 73.952 1.00 15.73 105 GLY B O 1
ATOM 2339 N N . VAL B 1 109 ? -15.853 -19.125 72.045 1.00 14.51 106 VAL B N 1
ATOM 2340 C CA . VAL B 1 109 ? -14.636 -19.834 71.700 1.00 14.78 106 VAL B CA 1
ATOM 2341 C C . VAL B 1 109 ? -13.882 -18.969 70.709 1.00 13.91 106 VAL B C 1
ATOM 2342 O O . VAL B 1 109 ? -14.437 -18.535 69.692 1.00 14.96 106 VAL B O 1
ATOM 2346 N N . VAL B 1 110 ? -12.621 -18.706 71.003 1.00 12.85 107 VAL B N 1
ATOM 2347 C CA . VAL B 1 110 ? -11.789 -17.883 70.144 1.00 12.53 107 VAL B CA 1
ATOM 2348 C C . VAL B 1 110 ? -11.278 -18.756 69.007 1.00 14.04 107 VAL B C 1
ATOM 2349 O O . VAL B 1 110 ? -10.528 -19.709 69.224 1.00 20.71 107 VAL B O 1
ATOM 2353 N N . GLU B 1 111 ? -11.736 -18.461 67.797 1.00 12.48 108 GLU B N 1
ATOM 2354 C CA . GLU B 1 111 ? -11.306 -19.177 66.603 1.00 12.50 108 GLU B CA 1
ATOM 2355 C C . GLU B 1 111 ? -9.911 -18.742 66.182 1.00 12.12 108 GLU B C 1
ATOM 2356 O O . GLU B 1 111 ? -9.117 -19.565 65.714 1.00 15.72 108 GLU B O 1
ATOM 2362 N N . SER B 1 112 ? -9.588 -17.468 66.348 1.00 11.82 109 SER B N 1
ATOM 2363 C CA . SER B 1 112 ? -8.298 -16.925 65.947 1.00 13.53 109 SER B CA 1
ATOM 2364 C C . SER B 1 112 ? -8.026 -15.706 66.806 1.00 11.06 109 SER B C 1
ATOM 2365 O O . SER B 1 112 ? -8.949 -14.971 67.145 1.00 12.62 109 SER B O 1
ATOM 2368 N N A CYS B 1 113 ? -6.764 -15.481 67.137 0.21 12.02 110 CYS B N 1
ATOM 2369 N N B CYS B 1 113 ? -6.759 -15.514 67.177 0.79 11.99 110 CYS B N 1
ATOM 2370 C CA A CYS B 1 113 ? -6.405 -14.195 67.710 0.21 12.63 110 CYS B CA 1
ATOM 2371 C CA B CYS B 1 113 ? -6.314 -14.291 67.833 0.79 12.72 110 CYS B CA 1
ATOM 2372 C C A CYS B 1 113 ? -4.943 -13.937 67.414 0.21 12.42 110 CYS B C 1
ATOM 2373 C C B CYS B 1 113 ? -4.916 -13.986 67.322 0.79 12.97 110 CYS B C 1
ATOM 2374 O O A CYS B 1 113 ? -4.094 -14.815 67.601 0.21 12.76 110 CYS B O 1
ATOM 2375 O O B CYS B 1 113 ? -4.089 -14.899 67.218 0.79 14.85 110 CYS B O 1
ATOM 2380 N N . GLU B 1 114 ? -4.671 -12.732 66.937 1.00 12.53 111 GLU B N 1
ATOM 2381 C CA . GLU B 1 114 ? -3.361 -12.348 66.443 1.00 13.70 111 GLU B CA 1
ATOM 2382 C C . GLU B 1 114 ? -3.026 -10.946 66.918 1.00 12.92 111 GLU B C 1
ATOM 2383 O O . GLU B 1 114 ? -3.850 -10.036 66.789 1.00 12.99 111 GLU B O 1
ATOM 2389 N N . GLN B 1 115 ? -1.814 -10.761 67.434 1.00 14.13 112 GLN B N 1
ATOM 2390 C CA . GLN B 1 115 ? -1.349 -9.432 67.753 1.00 16.32 112 GLN B CA 1
ATOM 2391 C C . GLN B 1 115 ? -0.970 -8.703 66.476 1.00 16.16 112 GLN B C 1
ATOM 2392 O O . GLN B 1 115 ? -0.355 -9.275 65.568 1.00 20.68 112 GLN B O 1
ATOM 2398 N N . VAL B 1 116 ? -1.340 -7.435 66.427 1.00 16.73 113 VAL B N 1
ATOM 2399 C CA . VAL B 1 116 ? -1.029 -6.541 65.332 1.00 20.40 113 VAL B CA 1
ATOM 2400 C C . VAL B 1 116 ? 0.080 -5.630 65.831 1.00 26.01 113 VAL B C 1
ATOM 2401 O O . VAL B 1 116 ? -0.077 -4.961 66.861 1.00 28.49 113 VAL B O 1
ATOM 2405 N N . ASN B 1 117 ? 1.192 -5.588 65.115 1.00 30.05 114 ASN B N 1
ATOM 2406 C CA . ASN B 1 117 ? 2.300 -4.742 65.532 1.00 37.21 114 ASN B CA 1
ATOM 2407 C C . ASN B 1 117 ? 1.992 -3.292 65.186 1.00 38.48 114 ASN B C 1
ATOM 2408 O O . ASN B 1 117 ? 1.597 -2.990 64.058 1.00 39.68 114 ASN B O 1
ATOM 2413 N N . THR B 1 118 ? 2.131 -2.401 66.173 1.00 38.64 115 THR B N 1
ATOM 2414 C CA . THR B 1 118 ? 1.892 -0.971 66.005 1.00 41.21 115 THR B CA 1
ATOM 2415 C C . THR B 1 118 ? 2.960 -0.184 66.756 1.00 44.55 115 THR B C 1
ATOM 2416 O O . THR B 1 118 ? 3.675 -0.713 67.611 1.00 43.86 115 THR B O 1
ATOM 2420 N N . ASP B 1 119 ? 3.048 1.108 66.444 1.00 45.81 116 ASP B N 1
ATOM 2421 C CA . ASP B 1 119 ? 4.020 1.975 67.097 1.00 48.59 116 ASP B CA 1
ATOM 2422 C C . ASP B 1 119 ? 3.534 2.534 68.423 1.00 48.19 116 ASP B C 1
ATOM 2423 O O . ASP B 1 119 ? 4.324 3.169 69.131 1.00 49.38 116 ASP B O 1
ATOM 2428 N N . SER B 1 120 ? 2.269 2.325 68.772 1.00 45.58 117 SER B N 1
ATOM 2429 C CA . SER B 1 120 ? 1.744 2.889 70.000 1.00 43.87 117 SER B CA 1
ATOM 2430 C C . SER B 1 120 ? 2.292 2.129 71.204 1.00 41.14 117 SER B C 1
ATOM 2431 O O . SER B 1 120 ? 2.799 1.008 71.095 1.00 41.41 117 SER B O 1
ATOM 2434 N N . GLU B 1 121 ? 2.190 2.765 72.368 1.00 38.15 118 GLU B N 1
ATOM 2435 C CA . GLU B 1 121 ? 2.583 2.115 73.608 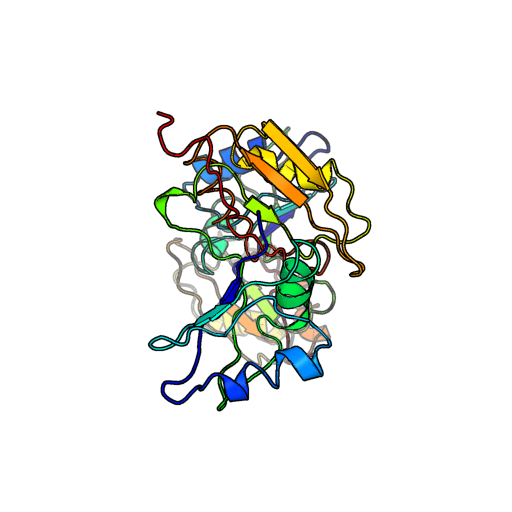1.00 35.28 118 GLU B CA 1
ATOM 2436 C C . GLU B 1 121 ? 1.661 0.965 73.979 1.00 29.89 118 GLU B C 1
ATOM 2437 O O . GLU B 1 121 ? 2.067 0.094 74.747 1.00 35.48 118 GLU B O 1
ATOM 2443 N N . THR B 1 122 ? 0.442 0.932 73.463 1.00 22.12 119 THR B N 1
ATOM 2444 C CA . THR B 1 122 ? -0.524 -0.098 73.803 1.00 18.63 119 THR B CA 1
ATOM 2445 C C . THR B 1 122 ? -0.601 -1.134 72.677 1.00 16.29 119 THR B C 1
ATOM 2446 O O . THR B 1 122 ? -0.227 -0.867 71.533 1.00 17.27 119 THR B O 1
ATOM 2450 N N . ALA B 1 123 ? -1.110 -2.318 73.010 1.00 14.31 120 ALA B N 1
ATOM 2451 C CA . ALA B 1 123 ? -1.200 -3.421 72.059 1.00 13.74 120 ALA B CA 1
ATOM 2452 C C . ALA B 1 123 ? -2.546 -3.417 71.333 1.00 11.57 120 ALA B C 1
ATOM 2453 O O . ALA B 1 123 ? -3.504 -2.765 71.752 1.00 11.50 120 ALA B O 1
ATOM 2455 N N . VAL B 1 124 ? -2.584 -4.140 70.215 1.00 11.31 121 VAL B N 1
ATOM 2456 C CA . VAL B 1 124 ? -3.764 -4.306 69.365 1.00 10.71 121 VAL B CA 1
ATOM 2457 C C . VAL B 1 124 ? -3.823 -5.769 68.963 1.00 11.30 121 VAL B C 1
ATOM 2458 O O . VAL B 1 124 ? -2.798 -6.357 68.597 1.00 12.68 121 VAL B O 1
ATOM 2462 N N . VAL B 1 125 ? -4.992 -6.376 69.098 1.00 10.20 122 VAL B N 1
ATOM 2463 C CA . VAL B 1 125 ? -5.196 -7.749 68.658 1.00 10.96 122 VAL B CA 1
ATOM 2464 C C . VAL B 1 125 ? -6.436 -7.833 67.786 1.00 10.97 122 VAL B C 1
ATOM 2465 O O . VAL B 1 125 ? -7.430 -7.138 68.024 1.00 12.19 122 VAL B O 1
ATOM 2469 N N . ASN B 1 126 ? -6.392 -8.734 66.812 1.00 10.98 123 ASN B N 1
ATOM 2470 C CA . ASN B 1 126 ? -7.566 -9.092 66.029 1.00 10.10 123 ASN B CA 1
ATOM 2471 C C . ASN B 1 126 ? -8.063 -10.444 66.519 1.00 10.65 123 ASN B C 1
ATOM 2472 O O . ASN B 1 126 ? -7.260 -11.369 66.686 1.00 13.03 123 ASN B O 1
ATOM 2477 N N . VAL B 1 127 ? -9.375 -10.559 66.737 1.00 10.04 124 VAL B N 1
ATOM 2478 C CA . VAL B 1 127 ? -9.989 -11.755 67.307 1.00 11.30 124 VAL B CA 1
ATOM 2479 C C . VAL B 1 127 ? -11.117 -12.212 66.390 1.00 11.16 124 VAL B C 1
ATOM 2480 O O . VAL B 1 127 ? -11.950 -11.402 65.976 1.00 13.26 124 VAL B O 1
ATOM 2484 N N . THR B 1 128 ? -11.155 -13.504 66.087 1.00 10.27 125 THR B N 1
ATOM 2485 C CA . THR B 1 128 ? -12.302 -14.124 65.435 1.00 10.72 125 THR B CA 1
ATOM 2486 C C . THR B 1 128 ? -12.968 -15.019 66.460 1.00 9.25 125 THR B C 1
ATOM 2487 O O . THR B 1 128 ? -12.332 -15.938 66.985 1.00 10.71 125 THR B O 1
ATOM 2491 N N . TYR B 1 129 ? -14.230 -14.744 66.773 1.00 9.83 126 TYR B N 1
ATOM 2492 C CA . TYR B 1 129 ? -15.014 -15.652 67.589 1.00 10.03 126 TYR B CA 1
ATOM 2493 C C . TYR B 1 129 ? -15.623 -16.741 66.699 1.00 11.15 126 TYR B C 1
ATOM 2494 O O . TYR B 1 129 ? -15.641 -16.650 65.467 1.00 13.16 126 TYR B O 1
ATOM 2503 N N A SER B 1 130 ? -16.153 -17.774 67.335 0.68 12.30 127 SER B N 1
ATOM 2504 N N B SER B 1 130 ? -16.167 -17.772 67.347 0.32 12.26 127 SER B N 1
ATOM 2505 C CA A SER B 1 130 ? -16.663 -18.890 66.556 0.68 12.70 127 SER B CA 1
ATOM 2506 C CA B SER B 1 130 ? -16.689 -18.932 66.633 0.32 12.70 127 SER B CA 1
ATOM 2507 C C A SER B 1 130 ? -17.993 -18.590 65.902 0.68 12.75 127 SER B C 1
ATOM 2508 C C B SER B 1 130 ? -18.071 -18.709 66.042 0.32 13.12 127 SER B C 1
ATOM 2509 O O A SER B 1 130 ? -18.311 -19.225 64.895 0.68 14.61 127 SER B O 1
ATOM 2510 O O B SER B 1 130 ? -18.525 -19.547 65.258 0.32 14.07 127 SER B O 1
ATOM 2515 N N . SER B 1 131 ? -18.757 -17.635 66.426 1.00 12.43 128 SER B N 1
ATOM 2516 C CA . SER B 1 131 ? -20.065 -17.286 65.866 1.00 13.06 128 SER B CA 1
ATOM 2517 C C . SER B 1 131 ? -20.283 -15.777 65.919 1.00 12.59 128 SER B C 1
ATOM 2518 O O . SER B 1 131 ? -19.662 -15.058 66.705 1.00 13.77 128 SER B O 1
ATOM 2521 N N . LYS B 1 132 ? -21.207 -15.326 65.075 1.00 13.60 129 LYS B N 1
ATOM 2522 C CA . LYS B 1 132 ? -21.646 -13.936 65.060 1.00 14.66 129 LYS B CA 1
ATOM 2523 C C . LYS B 1 132 ? -22.166 -13.513 66.429 1.00 12.46 129 LYS B C 1
ATOM 2524 O O . LYS B 1 132 ? -21.861 -12.414 66.903 1.00 13.26 129 LYS B O 1
ATOM 2530 N N . ASP B 1 133 ? -22.935 -14.379 67.096 1.00 12.17 130 ASP B N 1
ATOM 2531 C CA . ASP B 1 133 ? -23.535 -13.996 68.372 1.00 14.14 130 ASP B CA 1
ATOM 2532 C C . ASP B 1 133 ? -22.481 -13.824 69.451 1.00 13.30 130 ASP B C 1
ATOM 2533 O O . ASP B 1 133 ? -22.595 -12.932 70.308 1.00 14.39 130 ASP B O 1
ATOM 2538 N N . GLN B 1 134 ? -21.437 -14.654 69.423 1.00 12.69 131 GLN B N 1
ATOM 2539 C CA . GLN B 1 134 ? -20.342 -14.512 70.381 1.00 11.76 131 GLN B CA 1
ATOM 2540 C C . GLN B 1 134 ? -19.643 -13.180 70.202 1.00 11.26 131 GLN B C 1
ATOM 2541 O O . GLN B 1 134 ? -19.375 -12.477 71.182 1.00 11.61 131 GLN B O 1
ATOM 2547 N N . ALA B 1 135 ? -19.321 -12.830 68.952 1.00 10.48 132 ALA B N 1
ATOM 2548 C CA . ALA B 1 135 ? -18.612 -11.583 68.704 1.00 10.28 132 ALA B CA 1
ATOM 2549 C C . ALA B 1 135 ? -19.454 -10.395 69.125 1.00 10.87 132 ALA B C 1
ATOM 2550 O O . ALA B 1 135 ? -18.931 -9.415 69.669 1.00 11.83 132 ALA B O 1
ATOM 2552 N N . ARG B 1 136 ? -20.761 -10.455 68.880 1.00 11.77 133 ARG B N 1
ATOM 2553 C CA . ARG B 1 136 ? -21.625 -9.347 69.263 1.00 13.22 133 ARG B CA 1
ATOM 2554 C C . ARG B 1 136 ? -21.622 -9.159 70.771 1.00 14.10 133 ARG B C 1
ATOM 2555 O O . ARG B 1 136 ? -21.553 -8.026 71.259 1.00 14.09 133 ARG B O 1
ATOM 2563 N N A GLN B 1 137 ? -21.704 -10.250 71.536 0.43 13.46 134 GLN B N 1
ATOM 2564 N N B GLN B 1 137 ? -21.722 -10.259 71.525 0.57 13.75 134 GLN B N 1
ATOM 2565 C CA A GLN B 1 137 ? -21.680 -10.086 72.986 0.43 14.90 134 GLN B CA 1
ATOM 2566 C CA B GLN B 1 137 ? -21.674 -10.154 72.979 0.57 16.30 134 GLN B CA 1
ATOM 2567 C C A GLN B 1 137 ? -20.318 -9.610 73.463 0.43 13.23 134 GLN B C 1
ATOM 2568 C C B GLN B 1 137 ? -20.333 -9.610 73.436 0.57 13.90 134 GLN B C 1
ATOM 2569 O O A GLN B 1 137 ? -20.231 -8.787 74.381 0.43 13.85 134 GLN B O 1
ATOM 2570 O O B GLN B 1 137 ? -20.275 -8.730 74.300 0.57 14.83 134 GLN B O 1
ATOM 2581 N N . ALA B 1 138 ? -19.241 -10.113 72.858 1.00 11.71 135 ALA B N 1
ATOM 2582 C CA . ALA B 1 138 ? -17.920 -9.660 73.266 1.00 10.94 135 ALA B CA 1
ATOM 2583 C C . ALA B 1 138 ? -17.764 -8.163 73.014 1.00 10.29 135 ALA B C 1
ATOM 2584 O O . ALA B 1 138 ? -17.204 -7.441 73.847 1.00 11.33 135 ALA B O 1
ATOM 2586 N N . LEU B 1 139 ? -18.220 -7.681 71.854 1.00 10.01 136 LEU B N 1
ATOM 2587 C CA . LEU B 1 139 ? -18.148 -6.264 71.549 1.00 11.11 136 LEU B CA 1
ATOM 2588 C C . LEU B 1 139 ? -18.917 -5.449 72.585 1.00 11.22 136 LEU B C 1
ATOM 2589 O O . LEU B 1 139 ? -18.410 -4.448 73.109 1.00 12.25 136 LEU B O 1
ATOM 2594 N N . ASP B 1 140 ? -20.141 -5.884 72.918 1.00 11.46 137 ASP B N 1
ATOM 2595 C CA . ASP B 1 140 ? -20.972 -5.150 73.867 1.00 13.64 137 ASP B CA 1
ATOM 2596 C C . ASP B 1 140 ? -20.365 -5.119 75.262 1.00 12.73 137 ASP B C 1
ATOM 2597 O O . ASP B 1 140 ? -20.571 -4.157 76.008 1.00 14.52 137 ASP B O 1
ATOM 2602 N N . LYS B 1 141 ? -19.667 -6.174 75.659 1.00 11.99 138 LYS B N 1
ATOM 2603 C CA . LYS B 1 141 ? -19.146 -6.258 77.017 1.00 12.90 138 LYS B CA 1
ATOM 2604 C C . LYS B 1 141 ? -17.714 -5.754 77.141 1.00 11.43 138 LYS B C 1
ATOM 2605 O O . LYS B 1 141 ? -17.325 -5.309 78.230 1.00 12.80 138 LYS B O 1
ATOM 2611 N N . LEU B 1 142 ? -16.921 -5.818 76.072 1.00 11.75 139 LEU B N 1
ATOM 2612 C CA . LEU B 1 142 ? -15.519 -5.432 76.176 1.00 11.49 139 LEU B CA 1
ATOM 2613 C C . LEU B 1 142 ? -15.245 -4.013 75.724 1.00 10.58 139 LEU B C 1
ATOM 2614 O O . LEU B 1 142 ? -14.284 -3.398 76.198 1.00 11.46 139 LEU B O 1
ATOM 2619 N N . ASN B 1 143 ? -16.045 -3.457 74.812 1.00 11.60 140 ASN B N 1
ATOM 2620 C CA . ASN B 1 143 ? -15.813 -2.076 74.403 1.00 11.80 140 ASN B CA 1
ATOM 2621 C C . ASN B 1 143 ? -16.066 -1.146 75.587 1.00 13.83 140 ASN B C 1
ATOM 2622 O O . ASN B 1 143 ? -17.172 -1.108 76.130 1.00 16.54 140 ASN B O 1
ATOM 2627 N N . GLY B 1 144 ? -15.041 -0.409 76.006 1.00 12.96 141 GLY B N 1
ATOM 2628 C CA . GLY B 1 144 ? -15.149 0.450 77.164 1.00 13.96 141 GLY B CA 1
ATOM 2629 C C . GLY B 1 144 ? -14.772 -0.196 78.475 1.00 13.88 141 GLY B C 1
ATOM 2630 O O . GLY B 1 144 ? -14.819 0.480 79.510 1.00 16.45 141 GLY B O 1
ATOM 2631 N N . PHE B 1 145 ? -14.366 -1.464 78.467 1.00 13.26 142 PHE B N 1
ATOM 2632 C CA . PHE B 1 145 ? -13.964 -2.139 79.696 1.00 13.59 142 PHE B CA 1
ATOM 2633 C C . PHE B 1 145 ? -12.665 -1.543 80.222 1.00 13.81 142 PHE B C 1
ATOM 2634 O O . PHE B 1 145 ? -11.697 -1.379 79.480 1.00 12.89 142 PHE B O 1
ATOM 2642 N N . GLN B 1 146 ? -12.645 -1.222 81.510 1.00 15.76 143 GLN B N 1
ATOM 2643 C CA . GLN B 1 146 ? -11.494 -0.582 82.126 1.00 16.84 143 GLN B CA 1
ATOM 2644 C C . GLN B 1 146 ? -10.599 -1.639 82.757 1.00 17.30 143 GLN B C 1
ATOM 2645 O O . GLN B 1 146 ? -11.009 -2.371 83.664 1.00 19.49 143 GLN B O 1
ATOM 2651 N N . LEU B 1 147 ? -9.378 -1.719 82.254 1.00 18.75 144 LEU B N 1
ATOM 2652 C CA . LEU B 1 147 ? -8.417 -2.746 82.596 1.00 23.41 144 LEU B CA 1
ATOM 2653 C C . LEU B 1 147 ? -7.182 -1.990 83.054 1.00 23.59 144 LEU B C 1
ATOM 2654 O O . LEU B 1 147 ? -6.494 -1.359 82.240 1.00 23.08 144 LEU B O 1
ATOM 2659 N N . GLU B 1 148 ? -6.931 -2.009 84.357 1.00 27.58 145 GLU B N 1
ATOM 2660 C CA . GLU B 1 148 ? -5.902 -1.173 84.958 1.00 33.40 145 GLU B CA 1
ATOM 2661 C C . GLU B 1 148 ? -6.252 0.266 84.582 1.00 32.50 145 GLU B C 1
ATOM 2662 O O . GLU B 1 148 ? -7.425 0.662 84.694 1.00 36.50 145 GLU B O 1
ATOM 2668 N N A ASN B 1 149 ? -5.307 1.067 84.106 0.54 31.09 146 ASN B N 1
ATOM 2669 N N B ASN B 1 149 ? -5.298 1.075 84.127 0.46 31.57 146 ASN B N 1
ATOM 2670 C CA A ASN B 1 149 ? -5.580 2.455 83.769 0.54 30.16 146 ASN B CA 1
ATOM 2671 C CA B ASN B 1 149 ? -5.562 2.458 83.754 0.46 30.72 146 ASN B CA 1
ATOM 2672 C C A ASN B 1 149 ? -5.943 2.635 82.294 0.54 27.75 146 ASN B C 1
ATOM 2673 C C B ASN B 1 149 ? -5.863 2.615 82.267 0.46 27.72 146 ASN B C 1
ATOM 2674 O O A ASN B 1 149 ? -5.868 3.753 81.771 0.54 29.03 146 ASN B O 1
ATOM 2675 O O B ASN B 1 149 ? -5.657 3.696 81.698 0.46 28.47 146 ASN B O 1
ATOM 2684 N N . PHE B 1 150 ? -6.350 1.560 81.621 1.00 22.27 147 PHE B N 1
ATOM 2685 C CA . PHE B 1 150 ? -6.607 1.565 80.189 1.00 18.56 147 PHE B CA 1
ATOM 2686 C C . PHE B 1 150 ? -8.051 1.198 79.907 1.00 17.17 147 PHE B C 1
ATOM 2687 O O . PHE B 1 150 ? -8.582 0.241 80.470 1.00 22.18 147 PHE B O 1
ATOM 2695 N N . THR B 1 151 ? -8.676 1.928 78.996 1.00 15.17 148 THR B N 1
ATOM 2696 C CA . THR B 1 151 ? -10.037 1.624 78.561 1.00 14.60 148 THR B CA 1
ATOM 2697 C C . THR B 1 151 ? -9.956 0.910 77.219 1.00 12.33 148 THR B C 1
ATOM 2698 O O . THR B 1 151 ? -9.545 1.508 76.217 1.00 13.55 148 THR B O 1
ATOM 2702 N N . LEU B 1 152 ? -10.359 -0.365 77.194 1.00 11.07 149 LEU B N 1
ATOM 2703 C CA . LEU B 1 152 ? -10.315 -1.115 75.938 1.00 11.19 149 LEU B CA 1
ATOM 2704 C C . LEU B 1 152 ? -11.278 -0.511 74.918 1.00 11.14 149 LEU B C 1
ATOM 2705 O O . LEU B 1 152 ? -12.376 -0.051 75.256 1.00 12.15 149 LEU B O 1
ATOM 2710 N N . LYS B 1 153 ? -10.864 -0.548 73.662 1.00 10.88 150 LYS B N 1
ATOM 2711 C CA . LYS B 1 153 ? -11.705 -0.133 72.541 1.00 11.65 150 LYS B CA 1
ATOM 2712 C C . LYS B 1 153 ? -11.872 -1.330 71.631 1.00 11.08 150 LYS B C 1
ATOM 2713 O O . LYS B 1 153 ? -10.885 -1.942 71.219 1.00 12.24 150 LYS B O 1
ATOM 2719 N N . VAL B 1 154 ? -13.113 -1.682 71.331 1.00 10.05 151 VAL B N 1
ATOM 2720 C CA . VAL B 1 154 ? -13.395 -2.889 70.560 1.00 9.76 151 VAL B CA 1
ATOM 2721 C C . VAL B 1 154 ? -14.342 -2.503 69.436 1.00 10.08 151 VAL B C 1
ATOM 2722 O O . VAL B 1 154 ? -15.314 -1.778 69.673 1.00 12.01 151 VAL B O 1
ATOM 2726 N N . ALA B 1 155 ? -14.067 -2.998 68.220 1.00 9.66 152 ALA B N 1
ATOM 2727 C CA . ALA B 1 155 ? -14.842 -2.624 67.037 1.00 10.25 152 ALA B CA 1
ATOM 2728 C C . ALA B 1 155 ? -14.798 -3.774 66.048 1.00 9.81 152 ALA B C 1
ATOM 2729 O O . ALA B 1 155 ? -13.881 -4.598 66.059 1.00 9.86 152 ALA B O 1
ATOM 2731 N N . TYR B 1 156 ? -15.793 -3.827 65.172 1.00 10.06 153 TYR B N 1
ATOM 2732 C CA . TYR B 1 156 ? -15.764 -4.817 64.110 1.00 10.71 153 TYR B CA 1
ATOM 2733 C C . TYR B 1 156 ? -14.628 -4.544 63.132 1.00 11.48 153 TYR B C 1
ATOM 2734 O O . TYR B 1 156 ? -14.258 -3.387 62.867 1.00 12.19 153 TYR B O 1
ATOM 2743 N N . ILE B 1 157 ? -14.116 -5.621 62.557 1.00 11.26 154 ILE B N 1
ATOM 2744 C CA . ILE B 1 157 ? -13.308 -5.571 61.341 1.00 11.02 154 ILE B CA 1
ATOM 2745 C C . ILE B 1 157 ? -13.981 -6.494 60.334 1.00 11.04 154 ILE B C 1
ATOM 2746 O O . ILE B 1 157 ? -14.843 -7.297 60.706 1.00 11.83 154 ILE B O 1
ATOM 2751 N N . PRO B 1 158 ? -13.646 -6.387 59.047 1.00 13.34 155 PRO B N 1
ATOM 2752 C CA . PRO B 1 158 ? -14.413 -7.147 58.046 1.00 14.33 155 PRO B CA 1
ATOM 2753 C C . PRO B 1 158 ? -14.266 -8.652 58.220 1.00 13.49 155 PRO B C 1
ATOM 2754 O O . PRO B 1 158 ? -13.158 -9.182 58.339 1.00 16.09 155 PRO B O 1
ATOM 2758 N N . ASP B 1 159 ? -15.403 -9.338 58.201 1.00 15.06 156 ASP B N 1
ATOM 2759 C CA . ASP B 1 159 ? -15.458 -10.795 58.130 1.00 17.01 156 ASP B CA 1
ATOM 2760 C C . ASP B 1 159 ? -15.985 -11.107 56.739 1.00 22.39 156 ASP B C 1
ATOM 2761 O O . ASP B 1 159 ? -17.189 -11.031 56.493 1.00 25.58 156 ASP B O 1
ATOM 2766 N N . GLU B 1 160 ? -15.078 -11.427 55.832 1.00 28.72 157 GLU B N 1
ATOM 2767 C CA . GLU B 1 160 ? -15.431 -11.591 54.434 1.00 33.19 157 GLU B CA 1
ATOM 2768 C C . GLU B 1 160 ? -15.851 -13.019 54.097 1.00 37.88 157 GLU B C 1
ATOM 2769 O O . GLU B 1 160 ? -15.918 -13.375 52.915 1.00 39.01 157 GLU B O 1
ATOM 2775 N N . MET B 1 161 ? -16.195 -13.823 55.101 1.00 43.13 158 MET B N 1
ATOM 2776 C CA . MET B 1 161 ? -16.418 -15.248 54.897 1.00 49.07 158 MET B CA 1
ATOM 2777 C C . MET B 1 161 ? -17.877 -15.618 54.646 1.00 52.18 158 MET B C 1
ATOM 2778 O O . MET B 1 161 ? -18.161 -16.790 54.368 1.00 52.69 158 MET B O 1
ATOM 2783 N N . ALA B 1 162 ? -18.802 -14.666 54.728 1.00 52.58 159 ALA B N 1
ATOM 2784 C CA . ALA B 1 162 ? -20.201 -14.950 54.424 1.00 53.01 159 ALA B CA 1
ATOM 2785 C C . ALA B 1 162 ? -20.632 -14.259 53.132 1.00 53.58 159 ALA B C 1
ATOM 2786 O O . ALA B 1 162 ? -19.886 -14.233 52.154 1.00 53.29 159 ALA B O 1
#

Foldseek 3Di:
DQFKKKKAQDAQPDDQVQVVVVCVVLVADFDDGWADDGGMIMTGGPDNQSLVSCQVCQAQNDDDPRTRMHMDGDEPPLQQKFKKKKWFAQLVDDPVVVVVLLPVQAAWPDWAWDDHPDSITMIMTGGPIRRSLVVSQVPQAQDDDPNTGMHMDGDGNPVCSPPD/DQQKKKKFQDAQPDDQVVVVVVCVVLVQDFDDGWADDGGMIMTGGPDNQSLVSCQVVQAQPDDDPRTRMHMDGDEPPVFQKFKKKKKQAQQPDDVVVVVVLLPVLAAWPDKDWDDHPDNITMIMTGGPTRRSNVVSQVPQAQDCDPNTGMHMDGDGRPPD